Protein 1YB2 (pdb70)

Secondary structure (DSSP, 8-state):
--EEE-SS--EEEETTTTEEE----B---PPP-TT-EEEETTEEEEEE-----HHHH--------EEEE--TT---HHHHHHHTTSS-EEEE-S-HHHHHH--TGGGTS--TTEEEE-S-TTT-------EEEE--S-GGGSHHHHH--TT-EEEEEESSHHHHHHHHHHSGGG--EEEEEE--------TT----GGGGS----EEEEEE-----EE-

Foldseek 3Di:
DFKWAAQDFIWTADQVQQDIGSVPDHDDNDGDDFQAWEQEPNDTTGDADDDVVVVRYCVHAAAAEEEEEAQAQLCCLVNQVRNVPHYAYEYEAQDPVSVVNVCVNVVPDDRPRYHYHNRHLVPDDDPDHQEYEYEDAQCLVCLLSVLPPANHKYKYKDQDDVSLVSNQVSHPVNAGWRDKDKDDAADDDPPPDDDPPRRHDGGIIIMTMTGGHPDYHYD

CATH classification: 3.40.50.150

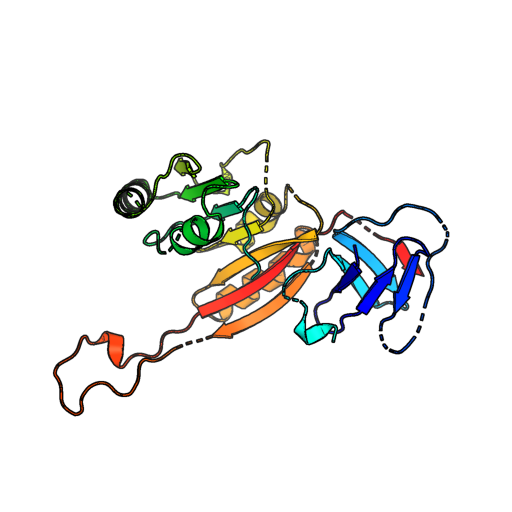Nearest PDB structures (foldseek):
  1yb2-assembly1_A-2  TM=1.005E+00  e=6.092E-41  Thermoplasma acidophilum DSM 1728
  2fk8-assembly1_A  TM=7.259E-01  e=4.098E-04  Mycobacterium tuberculosis H37Rv
  3fpf-assembly1_B  TM=5.860E-01  e=6.656E-05  Methanothermobacter thermautotrophicus str. Delta H
  3ha7-assembly1_A  TM=7.523E-01  e=1.794E-03  Mycobacterium tuberculosis H37Rv
  2fk7-assembly1_A  TM=7.065E-01  e=5.588E-03  Mycobacterium tuberculosis H37Rv

B-factor: mean 34.39, std 10.22, range [16.72, 81.67]

Sequence (219 aa):
PVILVSEDEYGKFDESTNSILVGKHHLGSRVIEPGDELIVSGKSFIVSDFSPYFGRVICGLRPGDILEVGVGSGNSSYILYALNGKGTLTVVERDEDNLKKADNLSEFYDIGNVRTSRSDIADFISDQYDAVIADIPDPWNHVQKIASKPGSVATFYLPNFDQSEKTVLSLSASGHHLETVELKRRILVREGATRPASDDLTHTAFITFAIKKSGVYRI

InterPro domains:
  IPR014816 tRNA (1-methyladenosine) methyltransferase catalytic subunit Gcd14 [PIRSF017269] (18-247)
  IPR014816 tRNA (1-methyladenosine) methyltransferase catalytic subunit Gcd14 [PS51620] (1-248)
  IPR014816 tRNA (1-methyladenosine) methyltransferase catalytic subunit Gcd14 [PTHR12133] (41-227)
  IPR020596 Ribosomal RNA adenine methylase transferase, conserved site [PS01131] (94-124)
  IPR029063 S-adenosyl-L-methionine-dependent methyltransferase superfamily [G3DSA:3.40.50.150] (6-255)
  IPR029063 S-adenosyl-L-methionine-dependent methyltransferase superfamily [SSF53335] (43-251)
  IPR049470 tRNA (adenine(58)-N(1))-methyltransferase catalytic subunit TRM61, C-terminal [PF08704] (63-226)

Radius of gyration: 19.68 Å; Cα contacts (8 Å, |Δi|>4): 447; chains: 1; bounding box: 54×39×51 Å

Organism: Thermoplasma acidophilum (strain ATCC 25905 / DSM 1728 / JCM 9062 / NBRC 15155 / AMRC-C165) (NCBI:txid273075)

Solvent-accessible surface area: 12772 Å² total

Structure (mmCIF, N/CA/C/O backbone):
data_1YB2
#
_entry.id   1YB2
#
_cell.length_a   72.316
_cell.length_b   60.557
_cell.length_c   65.841
_cell.angle_alpha   90.00
_cell.angle_beta   105.12
_cell.angle_gamma   90.00
#
_symmetry.space_group_name_H-M   'C 1 2 1'
#
loop_
_entity.id
_entity.type
_entity.pdbx_description
1 polymer 'hypothetical protein Ta0852'
2 water water
#
loop_
_atom_site.group_PDB
_atom_site.id
_atom_site.type_symbol
_atom_site.label_atom_id
_atom_site.label_alt_id
_atom_site.label_comp_id
_atom_site.label_asym_id
_atom_site.label_entity_id
_atom_site.label_seq_id
_atom_site.pdbx_PDB_ins_code
_atom_site.Cartn_x
_atom_site.Cartn_y
_atom_site.Cartn_z
_atom_site.occupancy
_atom_site.B_iso_or_equiv
_atom_site.auth_seq_id
_atom_site.auth_comp_id
_atom_site.auth_asym_id
_atom_site.auth_atom_id
_atom_site.pdbx_PDB_model_num
ATOM 1 N N . PRO A 1 26 ? 40.885 26.769 15.554 1.00 41.89 6 PRO A N 1
ATOM 2 C CA . PRO A 1 26 ? 41.021 25.331 15.337 1.00 41.34 6 PRO A CA 1
ATOM 3 C C . PRO A 1 26 ? 42.330 24.833 15.924 1.00 40.38 6 PRO A C 1
ATOM 4 O O . PRO A 1 26 ? 43.399 25.298 15.524 1.00 40.62 6 PRO A O 1
ATOM 8 N N . VAL A 1 27 ? 42.256 23.909 16.873 1.00 38.94 7 VAL A N 1
ATOM 9 C CA . VAL A 1 27 ? 43.459 23.463 17.557 1.00 37.58 7 VAL A CA 1
ATOM 10 C C . VAL A 1 27 ? 43.589 21.933 17.620 1.00 36.36 7 VAL A C 1
ATOM 11 O O . VAL A 1 27 ? 44.686 21.412 17.824 1.00 37.01 7 VAL A O 1
ATOM 15 N N . ILE A 1 28 ? 42.485 21.224 17.413 1.00 34.48 8 ILE A N 1
ATOM 16 C CA . ILE A 1 28 ? 42.444 19.770 17.561 1.00 33.65 8 ILE A CA 1
ATOM 17 C C . ILE A 1 28 ? 42.245 19.082 16.199 1.00 32.73 8 ILE A C 1
ATOM 18 O O . ILE A 1 28 ? 41.480 19.552 15.348 1.00 32.22 8 ILE A O 1
ATOM 23 N N . LEU A 1 29 ? 42.941 17.973 15.996 1.00 31.37 9 LEU A N 1
AT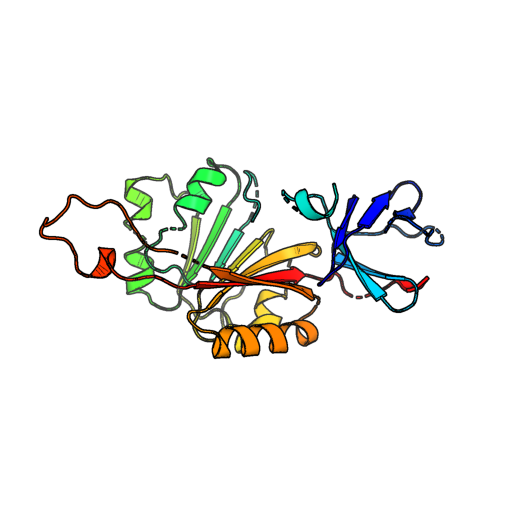OM 24 C CA . LEU A 1 29 ? 42.680 17.100 14.852 1.00 30.76 9 LEU A CA 1
ATOM 25 C C . LEU A 1 29 ? 42.031 15.805 15.361 1.00 30.81 9 LEU A C 1
ATOM 26 O O . LEU A 1 29 ? 42.635 15.067 16.149 1.00 31.13 9 LEU A O 1
ATOM 31 N N . VAL A 1 30 ? 40.802 15.546 14.940 1.00 30.41 10 VAL A N 1
ATOM 32 C CA . VAL A 1 30 ? 40.058 14.396 15.456 1.00 31.19 10 VAL A CA 1
ATOM 33 C C . VAL A 1 30 ? 39.868 13.332 14.386 1.00 32.33 10 VAL A C 1
ATOM 34 O O . VAL A 1 30 ? 40.007 13.610 13.192 1.00 32.04 10 VAL A O 1
ATOM 38 N N . SER A 1 31 ? 39.542 12.112 14.818 1.00 33.06 11 SER A N 1
ATOM 39 C CA . SER A 1 31 ? 39.235 11.024 13.902 1.00 34.08 11 SER A CA 1
ATOM 40 C C . SER A 1 31 ? 38.597 9.874 14.671 1.00 35.09 11 SER A C 1
ATOM 41 O O . SER A 1 31 ? 38.407 9.967 15.887 1.00 35.34 11 SER A O 1
ATOM 44 N N . GLU A 1 32 ? 38.264 8.805 13.953 1.00 36.40 12 GLU A N 1
ATOM 45 C CA . GLU A 1 32 ? 37.721 7.594 14.562 1.00 38.51 12 GLU A CA 1
ATOM 46 C C . GLU A 1 32 ? 38.799 6.837 15.355 1.00 38.67 12 GLU A C 1
ATOM 47 O O . GLU A 1 32 ? 38.474 5.912 16.093 1.00 38.70 12 GLU A O 1
ATOM 53 N N . ASP A 1 33 ? 40.067 7.223 15.234 1.00 39.22 13 ASP A N 1
ATOM 54 C CA . ASP A 1 33 ? 41.077 6.657 16.163 1.00 40.73 13 ASP A CA 1
ATOM 55 C C . ASP A 1 33 ? 42.117 7.612 16.766 1.00 40.66 13 ASP A C 1
ATOM 56 O O . ASP A 1 33 ? 42.025 7.929 17.949 1.00 40.81 13 ASP A O 1
ATOM 61 N N . GLU A 1 34 ? 43.090 8.072 15.978 1.00 40.63 14 GLU A N 1
ATOM 62 C CA . GLU A 1 34 ? 44.119 8.989 16.509 1.00 40.40 14 GLU A CA 1
ATOM 63 C C . GLU A 1 34 ? 43.687 10.457 16.522 1.00 39.28 14 GLU A C 1
ATOM 64 O O . GLU A 1 34 ? 42.914 10.910 15.668 1.00 38.70 14 GLU A O 1
ATOM 70 N N . TYR A 1 35 ? 44.184 11.189 17.514 1.00 38.11 15 TYR A N 1
ATOM 71 C CA . TYR A 1 35 ? 43.957 12.623 17.598 1.00 37.36 15 TYR A CA 1
ATOM 72 C C . TYR A 1 35 ? 45.289 13.348 17.481 1.00 37.34 15 TYR A C 1
ATOM 73 O O . TYR A 1 35 ? 46.343 12.771 17.744 1.00 37.58 15 TYR A O 1
ATOM 82 N N . GLY A 1 36 ? 45.233 14.606 17.062 1.00 36.98 16 GLY A N 1
ATOM 83 C CA . GLY A 1 36 ? 46.429 15.408 16.856 1.00 36.35 16 GLY A CA 1
ATOM 84 C C . GLY A 1 36 ? 46.176 16.849 17.220 1.00 35.94 16 GLY A C 1
ATOM 85 O O . GLY A 1 36 ? 45.087 17.201 17.690 1.00 35.52 16 GLY A O 1
ATOM 86 N N . LYS A 1 37 ? 47.194 17.677 17.010 1.00 36.12 17 LYS A N 1
ATOM 87 C CA . LYS A 1 37 ? 47.090 19.102 17.285 1.00 36.82 17 LYS A CA 1
ATOM 88 C C . LYS A 1 37 ? 47.415 19.919 16.048 1.00 35.89 17 LYS A C 1
ATOM 89 O O . LYS A 1 37 ? 48.276 19.551 15.240 1.00 35.47 17 LYS A O 1
ATOM 95 N N . PHE A 1 38 ? 46.676 21.011 15.887 1.00 35.55 18 PHE A N 1
ATOM 96 C CA . PHE A 1 38 ? 46.838 21.895 14.739 1.00 35.20 18 PHE A CA 1
ATOM 97 C C . PHE A 1 38 ? 47.126 23.324 15.197 1.00 35.21 18 PHE A C 1
ATOM 98 O O . PHE A 1 38 ? 46.476 23.832 16.104 1.00 34.87 18 PHE A O 1
ATOM 106 N N . ASP A 1 39 ? 48.101 23.961 14.560 1.00 35.97 19 ASP A N 1
ATOM 107 C CA . ASP A 1 39 ? 48.425 25.374 14.825 1.00 36.84 19 ASP A CA 1
ATOM 108 C C . ASP A 1 39 ? 48.124 26.142 13.544 1.00 36.96 19 ASP A C 1
ATOM 109 O O . ASP A 1 39 ? 48.770 25.909 12.526 1.00 36.21 19 ASP A O 1
ATOM 114 N N . GLU A 1 40 ? 47.131 27.029 13.600 1.00 37.99 20 GLU A N 1
ATOM 115 C CA . GLU A 1 40 ? 46.641 27.736 12.405 1.00 39.82 20 GLU A CA 1
ATOM 116 C C . GLU A 1 40 ? 47.536 28.874 11.944 1.00 39.71 20 GLU A C 1
ATOM 117 O O . GLU A 1 40 ? 47.481 29.276 10.778 1.00 39.81 20 GLU A O 1
ATOM 123 N N . SER A 1 41 ? 48.355 29.395 12.856 1.00 39.63 21 SER A N 1
ATOM 124 C CA . SER A 1 41 ? 49.317 30.445 12.508 1.00 39.90 21 SER A CA 1
ATOM 125 C C . SER A 1 41 ? 50.338 29.947 11.504 1.00 39.74 21 SER A C 1
ATOM 126 O O . SER A 1 41 ? 50.727 30.665 10.589 1.00 40.31 21 SER A O 1
ATOM 129 N N . THR A 1 42 ? 50.729 28.692 11.665 1.00 39.79 22 THR A N 1
ATOM 130 C CA . THR A 1 42 ? 51.826 28.104 10.921 1.00 39.75 22 THR A CA 1
ATOM 131 C C . THR A 1 42 ? 51.339 26.932 10.026 1.00 39.62 22 THR A C 1
ATOM 132 O O . THR A 1 42 ? 52.107 26.374 9.241 1.00 39.34 22 THR A O 1
ATOM 136 N N . ASN A 1 43 ? 50.054 26.590 10.152 1.00 39.15 23 ASN A N 1
ATOM 137 C CA . ASN A 1 43 ? 49.441 25.429 9.471 1.00 39.09 23 ASN A CA 1
ATOM 138 C C . ASN A 1 43 ? 50.189 24.113 9.699 1.00 38.86 23 ASN A C 1
ATOM 139 O O . ASN A 1 43 ? 50.364 23.315 8.781 1.00 38.81 23 ASN A O 1
ATOM 144 N N . SER A 1 44 ? 50.612 23.895 10.944 1.00 38.79 24 SER A N 1
ATOM 145 C CA . SER A 1 44 ? 51.355 22.693 11.322 1.00 38.93 24 SER A CA 1
ATOM 146 C C . SER A 1 44 ? 50.434 21.613 11.888 1.00 38.90 24 SER A C 1
ATOM 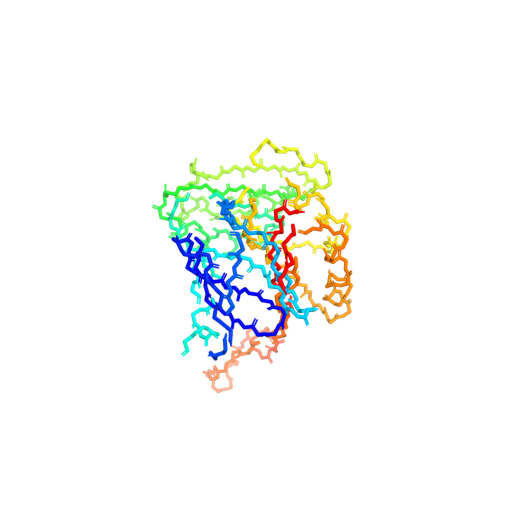147 O O . SER A 1 44 ? 49.457 21.909 12.575 1.00 38.69 24 SER A O 1
ATOM 150 N N . ILE A 1 45 ? 50.789 20.362 11.607 1.00 39.50 25 ILE A N 1
ATOM 151 C CA . ILE A 1 45 ? 50.055 19.185 12.052 1.00 40.12 25 ILE A CA 1
ATOM 152 C C . ILE A 1 45 ? 50.970 18.335 12.938 1.00 40.75 25 ILE A C 1
ATOM 153 O O . ILE A 1 45 ? 52.004 17.864 12.479 1.00 40.87 25 ILE A O 1
ATOM 158 N N . LEU A 1 46 ? 50.586 18.134 14.196 1.00 41.66 26 LEU A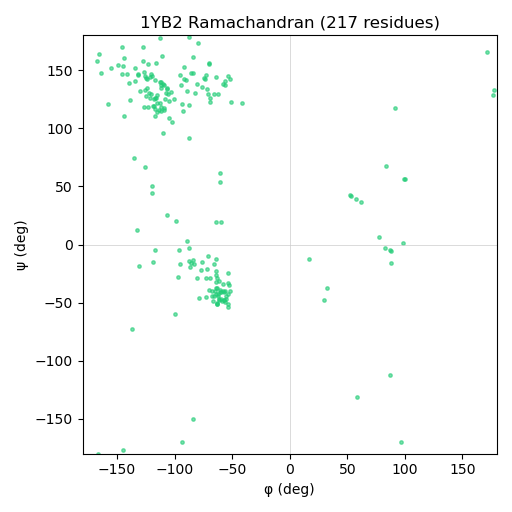 N 1
ATOM 159 C CA . LEU A 1 46 ? 51.306 17.214 15.075 1.00 42.23 26 LEU A CA 1
ATOM 160 C C . LEU A 1 46 ? 50.405 16.050 15.505 1.00 42.89 26 LEU A C 1
ATOM 161 O O . LEU A 1 46 ? 49.443 16.239 16.266 1.00 42.33 26 LEU A O 1
ATOM 166 N N . VAL A 1 47 ? 50.708 14.851 15.001 1.00 43.59 27 VAL A N 1
ATOM 167 C CA . VAL A 1 47 ? 49.975 13.638 15.404 1.00 44.15 27 VAL A CA 1
ATOM 168 C C . VAL A 1 47 ? 50.892 12.595 16.061 1.00 44.66 27 VAL A C 1
ATOM 169 O O . VAL A 1 47 ? 51.984 12.305 15.562 1.00 44.60 27 VAL A O 1
ATOM 173 N N . GLY A 1 49 ? 53.382 13.341 18.519 1.00 77.42 29 GLY A N 1
ATOM 174 C CA . GLY A 1 49 ? 54.287 12.438 17.820 1.00 77.51 29 GLY A CA 1
ATOM 175 C C . GLY A 1 49 ? 55.060 13.105 16.694 1.00 77.58 29 GLY A C 1
ATOM 176 O O . GLY A 1 49 ? 55.917 13.956 16.939 1.00 77.64 29 GLY A O 1
ATOM 177 N N . LYS A 1 50 ? 54.750 12.712 15.460 1.00 77.60 30 LYS A N 1
ATOM 178 C CA . LYS A 1 50 ? 55.450 13.192 14.261 1.00 77.67 30 LYS A CA 1
ATOM 179 C C . LYS A 1 50 ? 54.768 14.406 13.618 1.00 77.69 30 LYS A C 1
ATOM 180 O O . LYS A 1 50 ? 53.556 14.590 13.763 1.00 77.67 30 LYS A O 1
ATOM 194 N N . HIS A 1 52 ? 54.014 17.491 10.469 1.00 75.80 32 HIS A N 1
ATOM 195 C CA . HIS A 1 52 ? 53.817 17.850 9.061 1.00 74.58 32 HIS A CA 1
ATOM 196 C C . HIS A 1 52 ? 53.378 19.309 8.948 1.00 73.87 32 HIS A C 1
ATOM 197 O O . HIS A 1 52 ? 52.976 19.925 9.933 1.00 73.53 32 HIS A O 1
ATOM 204 N N . HIS A 1 53 ? 53.453 19.854 7.740 1.00 73.28 33 HIS A N 1
ATOM 205 C CA . HIS A 1 53 ? 52.967 21.202 7.459 1.00 72.91 33 HIS A CA 1
ATOM 206 C C . HIS A 1 53 ? 52.098 21.207 6.203 1.00 72.75 33 HIS A C 1
ATOM 207 O O . HIS A 1 53 ? 52.337 20.439 5.269 1.00 72.56 33 HIS A O 1
ATOM 214 N N . LEU A 1 54 ? 51.084 22.067 6.193 1.00 72.55 34 LEU A N 1
ATOM 215 C CA . LEU A 1 54 ? 50.332 22.351 4.975 1.00 72.42 34 LEU A CA 1
ATOM 216 C C . LEU A 1 54 ? 50.957 23.556 4.276 1.00 72.47 34 LEU A C 1
ATOM 217 O O . LEU A 1 54 ? 51.564 24.415 4.926 1.00 72.41 34 LEU A O 1
ATOM 222 N N . GLY A 1 55 ? 50.802 23.615 2.957 1.00 72.43 35 GLY A N 1
ATOM 223 C CA . GLY A 1 55 ? 51.237 24.768 2.176 1.00 72.49 35 GLY A CA 1
ATOM 224 C C . GLY A 1 55 ? 50.228 25.897 2.260 1.00 72.44 35 GLY A C 1
ATOM 225 O O . GLY A 1 55 ? 50.013 26.472 3.328 1.00 72.41 35 GLY A O 1
ATOM 226 N N . SER A 1 57 ? 49.147 28.921 1.724 1.00 47.50 37 SER A N 1
ATOM 227 C CA . SER A 1 57 ? 48.711 29.384 3.038 1.00 47.19 37 SER A CA 1
ATOM 228 C C . SER A 1 57 ? 47.218 29.749 3.103 1.00 46.55 37 SER A C 1
ATOM 229 O O . SER A 1 57 ? 46.858 30.830 3.579 1.00 46.82 37 SER A O 1
ATOM 232 N N . ARG A 1 58 ? 46.351 28.853 2.634 1.00 45.53 38 ARG A N 1
ATOM 233 C CA . ARG A 1 58 ? 44.903 29.046 2.807 1.00 44.32 38 ARG A CA 1
ATOM 234 C C . ARG A 1 58 ? 44.526 28.867 4.288 1.00 42.68 38 ARG A C 1
ATOM 235 O O . ARG A 1 58 ? 45.272 28.256 5.058 1.00 42.50 38 ARG A O 1
ATOM 243 N N . VAL A 1 59 ? 43.404 29.461 4.682 1.00 40.39 39 VAL A N 1
ATOM 244 C CA . VAL A 1 59 ? 42.979 29.452 6.069 1.00 38.82 39 VAL A CA 1
ATOM 245 C C . VAL A 1 59 ? 42.154 28.191 6.329 1.00 36.74 39 VAL A C 1
ATOM 246 O O . VAL A 1 59 ? 41.136 27.945 5.678 1.00 36.49 39 VAL A O 1
ATOM 250 N N . ILE A 1 60 ? 42.647 27.380 7.257 1.00 34.65 40 ILE A N 1
ATOM 251 C CA . ILE A 1 60 ? 41.988 26.144 7.652 1.00 32.32 40 ILE A CA 1
ATOM 252 C C . ILE A 1 60 ? 40.866 26.477 8.633 1.00 31.64 40 ILE A C 1
ATOM 253 O O . ILE A 1 60 ? 41.039 27.317 9.512 1.00 30.86 40 ILE A O 1
ATOM 258 N N . GLU A 1 61 ? 39.720 25.816 8.461 1.00 30.42 41 GLU A N 1
ATOM 259 C CA . GLU A 1 61 ? 38.524 26.077 9.262 1.00 29.50 41 GLU A CA 1
ATOM 260 C C . GLU A 1 61 ? 38.063 24.792 9.954 1.00 27.64 41 GLU A C 1
ATOM 261 O O . GLU A 1 61 ? 38.351 23.688 9.471 1.00 26.28 41 GLU A O 1
ATOM 267 N N . PRO A 1 62 ? 37.346 24.930 11.084 1.00 26.34 42 PRO A N 1
ATOM 268 C CA . PRO A 1 62 ? 36.739 23.744 11.702 1.00 25.28 42 PRO A CA 1
ATOM 269 C C . PRO A 1 62 ? 35.917 22.943 10.680 1.00 24.01 42 PRO A C 1
ATOM 270 O O . PRO A 1 62 ? 35.254 23.522 9.813 1.00 23.75 42 PRO A O 1
ATOM 274 N N . GLY A 1 63 ? 35.964 21.619 10.783 1.00 23.31 43 GLY A N 1
ATOM 275 C CA . GLY A 1 63 ? 35.261 20.753 9.833 1.00 21.71 43 GLY A CA 1
ATOM 276 C C . GLY A 1 63 ? 36.087 20.398 8.595 1.00 21.50 43 GLY A C 1
ATOM 277 O O . GLY A 1 63 ? 35.733 19.464 7.884 1.00 20.77 43 GLY A O 1
ATOM 278 N N . ASP A 1 64 ? 37.185 21.121 8.325 1.00 21.35 44 ASP A N 1
ATOM 279 C CA . ASP A 1 64 ? 38.053 20.768 7.164 1.00 22.03 44 ASP A CA 1
ATOM 280 C C . ASP A 1 64 ? 38.679 19.389 7.389 1.00 22.85 44 ASP A C 1
ATOM 281 O O . ASP A 1 64 ? 38.997 19.014 8.506 1.00 21.81 44 ASP A O 1
ATOM 286 N N . GLU A 1 65 ? 38.823 18.625 6.315 1.00 23.84 45 GLU A N 1
ATOM 287 C CA . GLU A 1 65 ? 39.438 17.312 6.388 1.00 25.71 45 GLU A CA 1
ATOM 288 C C . GLU A 1 65 ? 40.878 17.430 5.903 1.00 25.90 45 GLU A C 1
ATOM 289 O O . GLU A 1 65 ? 41.144 17.951 4.807 1.00 26.24 45 GLU A O 1
ATOM 295 N N . LEU A 1 66 ? 41.811 16.982 6.735 1.00 26.90 46 LEU A N 1
ATOM 296 C CA . LEU A 1 66 ? 43.224 16.942 6.366 1.00 28.26 46 LEU A CA 1
ATOM 297 C C . LEU A 1 66 ? 43.619 15.477 6.238 1.00 28.98 46 LEU A C 1
ATOM 298 O O . LEU A 1 66 ? 43.511 14.713 7.196 1.00 28.68 46 LEU A O 1
ATOM 303 N N . ILE A 1 67 ? 44.029 15.086 5.037 1.00 30.13 47 ILE A N 1
ATOM 304 C CA . ILE A 1 67 ? 44.439 13.707 4.771 1.00 31.67 47 ILE A CA 1
ATOM 305 C C . ILE A 1 67 ? 45.958 13.676 4.744 1.00 32.87 47 ILE A C 1
ATOM 306 O O . ILE A 1 67 ? 46.597 14.162 3.819 1.00 33.04 47 ILE A O 1
ATOM 311 N N . VAL A 1 68 ? 46.538 13.135 5.802 1.00 34.42 48 VAL A N 1
ATOM 312 C CA . VAL A 1 68 ? 47.987 13.067 5.893 1.00 35.70 48 VAL A CA 1
ATOM 313 C C . VAL A 1 68 ? 48.440 11.605 5.801 1.00 36.33 48 VAL A C 1
ATOM 314 O O . VAL A 1 68 ? 48.080 10.768 6.637 1.00 36.14 48 VAL A O 1
ATOM 318 N N . SER A 1 69 ? 49.164 11.323 4.715 1.00 36.98 49 SER A N 1
ATOM 319 C CA . SER A 1 69 ? 49.596 9.973 4.319 1.00 37.54 49 SER A CA 1
ATOM 320 C C . SER A 1 69 ? 48.471 8.941 4.230 1.00 37.54 49 SER A C 1
ATOM 321 O O . SER A 1 69 ? 48.628 7.788 4.650 1.00 37.94 49 SER A O 1
ATOM 324 N N . GLY A 1 70 ? 47.337 9.361 3.679 1.00 37.22 50 GLY A N 1
ATOM 325 C CA . GLY A 1 70 ? 46.200 8.467 3.498 1.00 36.69 50 GLY A CA 1
ATOM 326 C C . GLY A 1 70 ? 45.257 8.374 4.684 1.00 36.55 50 GLY A C 1
ATOM 327 O O . GLY A 1 70 ? 44.211 7.709 4.600 1.00 36.71 50 GLY A O 1
ATOM 328 N N . LYS A 1 71 ? 45.602 9.033 5.791 1.00 35.99 51 LYS A N 1
ATOM 329 C CA . LYS A 1 71 ? 44.711 9.031 6.955 1.00 35.30 51 LYS A CA 1
ATOM 330 C C . LYS A 1 71 ? 43.986 10.365 7.155 1.00 34.16 51 LYS A C 1
ATOM 331 O O . LYS A 1 71 ? 44.621 11.421 7.180 1.00 33.45 51 LYS A O 1
ATOM 337 N N . SER A 1 72 ? 42.665 10.284 7.319 1.00 33.24 52 SER A N 1
ATOM 338 C CA . SER A 1 72 ? 41.797 11.440 7.501 1.00 32.99 52 SER A CA 1
ATOM 339 C C . SER A 1 72 ? 41.750 11.978 8.938 1.00 31.93 52 SER A C 1
ATOM 340 O O . SER A 1 72 ? 41.512 11.233 9.893 1.00 31.96 52 SER A O 1
ATOM 343 N N . PHE A 1 73 ? 41.936 13.287 9.068 1.00 30.22 53 PHE A N 1
ATOM 344 C CA . PHE A 1 73 ? 41.671 13.992 10.318 1.00 28.68 53 PHE A CA 1
ATOM 345 C C . PHE A 1 73 ? 40.712 15.123 10.040 1.00 27.84 53 PHE A C 1
ATOM 346 O O . PHE A 1 73 ? 40.819 15.769 8.982 1.00 27.51 53 PHE A O 1
ATOM 354 N N . ILE A 1 74 ? 39.804 15.378 10.978 1.00 26.74 54 ILE A N 1
ATOM 355 C CA . ILE A 1 74 ? 38.901 16.534 10.880 1.00 26.15 54 ILE A CA 1
ATOM 356 C C . ILE A 1 74 ? 39.394 17.632 11.840 1.00 26.09 54 ILE A C 1
ATOM 357 O O . ILE A 1 74 ? 39.706 17.359 13.015 1.00 25.68 54 ILE A O 1
ATOM 362 N N . VAL A 1 75 ? 39.499 18.856 11.326 1.00 25.78 55 VAL A N 1
ATOM 363 C CA . VAL A 1 75 ? 39.834 20.012 12.158 1.00 25.41 55 VAL A CA 1
ATOM 364 C C . VAL A 1 75 ? 38.673 20.380 13.081 1.00 25.54 55 VAL A C 1
ATOM 365 O O . VAL A 1 75 ? 37.522 20.524 12.657 1.00 24.65 55 VAL A O 1
ATOM 369 N N . SER A 1 76 ? 38.985 20.522 14.360 1.00 26.01 56 SER A N 1
ATOM 370 C CA . SER A 1 76 ? 37.991 20.935 15.327 1.00 27.09 56 SER A CA 1
ATOM 371 C C . SER A 1 76 ? 38.529 22.034 16.273 1.00 27.63 56 SER A C 1
ATOM 372 O O . SER A 1 76 ? 39.732 22.111 16.541 1.00 27.39 56 SER A O 1
ATOM 375 N N . ASP A 1 77 ? 37.631 22.867 16.783 1.00 28.88 57 ASP A N 1
ATOM 376 C CA . ASP A 1 77 ? 37.958 23.681 17.966 1.00 30.27 57 ASP A CA 1
ATOM 377 C C . ASP A 1 77 ? 38.056 22.744 19.170 1.00 29.85 57 ASP A C 1
ATOM 378 O O . ASP A 1 77 ? 37.453 21.675 19.193 1.00 29.40 57 ASP A O 1
ATOM 383 N N . PHE A 1 78 ? 38.806 23.152 20.189 1.00 29.81 58 PHE A N 1
ATOM 384 C CA . PHE A 1 78 ? 38.837 22.388 21.426 1.00 29.28 58 PHE A CA 1
ATOM 385 C C . PHE A 1 78 ? 37.452 22.191 22.015 1.00 29.55 58 PHE A C 1
ATOM 386 O O . PHE A 1 78 ? 36.623 23.089 21.978 1.00 29.99 58 PHE A O 1
ATOM 394 N N . SER A 1 79 ? 37.220 20.998 22.556 1.00 29.43 59 SER A N 1
ATOM 395 C CA . SER A 1 79 ? 36.026 20.690 23.329 1.00 30.04 59 SER A CA 1
ATOM 396 C C . SER A 1 79 ? 36.484 19.704 24.394 1.00 28.86 59 SER A C 1
ATOM 397 O O . SER A 1 79 ? 37.391 18.907 24.128 1.00 28.38 59 SER A O 1
ATOM 400 N N . PRO A 1 80 ? 35.881 19.749 25.600 1.00 29.21 60 PRO A N 1
ATOM 401 C CA . PRO A 1 80 ? 36.344 18.865 26.666 1.00 29.31 60 PRO A CA 1
ATOM 402 C C . PRO A 1 80 ? 36.236 17.375 26.353 1.00 29.68 60 PRO A C 1
ATOM 403 O O . PRO A 1 80 ? 36.975 16.598 26.939 1.00 27.50 60 PRO A O 1
ATOM 415 N N . TYR A 1 82 ? 37.423 16.020 23.849 1.00 29.62 62 TYR A N 1
ATOM 416 C CA . TYR A 1 82 ? 38.701 15.671 23.204 1.00 28.39 62 TYR A CA 1
ATOM 417 C C . TYR A 1 82 ? 39.925 15.711 24.115 1.00 28.15 62 TYR A C 1
ATOM 418 O O . TYR A 1 82 ? 41.006 15.229 23.738 1.00 26.82 62 TYR A O 1
ATOM 427 N N . PHE A 1 83 ? 39.750 16.297 25.303 1.00 28.06 63 PHE A N 1
ATOM 428 C CA . PHE A 1 83 ? 40.864 16.588 26.206 1.00 28.51 63 PHE A CA 1
ATOM 429 C C . PHE A 1 83 ? 41.699 15.351 26.494 1.00 28.92 63 PHE A C 1
ATOM 430 O O . PHE A 1 83 ? 42.902 15.374 26.324 1.00 28.91 63 PHE A O 1
ATOM 438 N N . GLY A 1 84 ? 41.059 14.263 26.893 1.00 30.19 64 GLY A N 1
ATOM 439 C CA . GLY A 1 84 ? 41.787 13.039 27.228 1.00 32.14 64 GLY A CA 1
ATOM 440 C C . GLY A 1 84 ? 42.537 12.390 26.073 1.00 33.44 64 GLY A C 1
ATOM 441 O O . GLY A 1 84 ? 43.539 11.692 26.290 1.00 33.73 64 GLY A O 1
ATOM 442 N N . ARG A 1 85 ? 42.067 12.625 24.849 1.00 34.23 65 ARG A N 1
ATOM 443 C CA . ARG A 1 85 ? 42.694 12.062 23.640 1.00 35.93 65 ARG A CA 1
ATOM 444 C C . ARG A 1 85 ? 43.915 12.854 23.182 1.00 35.89 65 ARG A C 1
ATOM 445 O O . ARG A 1 85 ? 44.817 12.298 22.554 1.00 35.74 65 ARG A O 1
ATOM 453 N N . VAL A 1 86 ? 43.931 14.154 23.461 1.00 35.85 66 VAL A N 1
ATOM 454 C CA . VAL A 1 86 ? 45.036 15.015 23.010 1.00 36.36 66 VAL A CA 1
ATOM 455 C C . VAL A 1 86 ? 46.149 15.239 24.028 1.00 37.01 66 VAL A C 1
ATOM 456 O O . VAL A 1 86 ? 47.231 15.691 23.656 1.00 37.62 66 VAL A O 1
ATOM 460 N N . ILE A 1 87 ? 45.897 14.955 25.302 1.00 37.27 67 ILE A N 1
ATOM 461 C CA . ILE A 1 87 ? 46.943 15.131 26.303 1.00 37.99 67 ILE A CA 1
ATOM 462 C C . ILE A 1 87 ? 47.907 13.952 26.254 1.00 38.27 67 ILE A C 1
ATOM 463 O O . ILE A 1 87 ? 49.065 14.080 26.646 1.00 39.29 67 ILE A O 1
ATOM 468 N N . CYS A 1 106 ? 29.417 15.071 26.278 1.00 57.85 86 CYS A N 1
ATOM 469 C CA . CYS A 1 106 ? 29.674 16.173 25.355 1.00 58.25 86 CYS A CA 1
ATOM 470 C C . CYS A 1 106 ? 29.897 17.491 26.090 1.00 57.57 86 CYS A C 1
ATOM 471 O O . CYS A 1 106 ? 29.845 17.554 27.332 1.00 58.08 86 CYS A O 1
ATOM 474 N N . GLY A 1 107 ? 30.167 18.538 25.318 1.00 56.13 87 GLY A N 1
ATOM 475 C CA . GLY A 1 107 ? 30.550 19.803 25.900 1.00 54.28 87 GLY A CA 1
ATOM 476 C C . GLY A 1 107 ? 29.480 20.839 25.724 1.00 52.76 87 GLY A C 1
ATOM 477 O O . GLY A 1 107 ? 29.397 21.488 24.677 1.00 52.89 87 GLY A O 1
ATOM 478 N N . LEU A 1 108 ? 28.650 20.984 26.752 1.00 51.34 88 LEU A N 1
ATOM 479 C CA . LEU A 1 108 ? 27.684 22.069 26.790 1.00 49.57 88 LEU A CA 1
ATOM 480 C C . LEU A 1 108 ? 28.277 23.238 27.558 1.00 47.95 88 LEU A C 1
ATOM 481 O O . LEU A 1 108 ? 28.915 23.065 28.603 1.00 47.37 88 LEU A O 1
ATOM 486 N N . ARG A 1 109 ? 28.059 24.426 27.018 1.00 46.23 89 ARG A N 1
ATOM 487 C CA . ARG A 1 109 ? 28.492 25.676 27.638 1.00 44.49 89 ARG A CA 1
ATOM 488 C C . ARG A 1 109 ? 27.492 26.759 27.230 1.00 42.72 89 ARG A C 1
ATOM 489 O O . ARG A 1 109 ? 26.841 26.638 26.181 1.00 42.29 89 ARG A O 1
ATOM 497 N N . PRO A 1 110 ? 27.358 27.812 28.053 1.00 40.96 90 PRO A N 1
ATOM 498 C CA . PRO A 1 110 ? 26.503 28.953 27.697 1.00 39.63 90 PRO A CA 1
ATOM 499 C C . PRO A 1 110 ? 26.812 29.578 26.333 1.00 38.52 90 PRO A C 1
ATOM 500 O O . PRO A 1 110 ? 27.968 29.616 25.905 1.00 37.81 90 PRO A O 1
ATOM 504 N N . GLY A 1 111 ? 25.766 30.048 25.661 1.00 37.94 91 GLY A N 1
ATOM 505 C CA . GLY A 1 111 ? 25.898 30.769 24.405 1.00 37.24 91 GLY A CA 1
ATOM 506 C C . GLY A 1 111 ? 25.638 29.943 23.1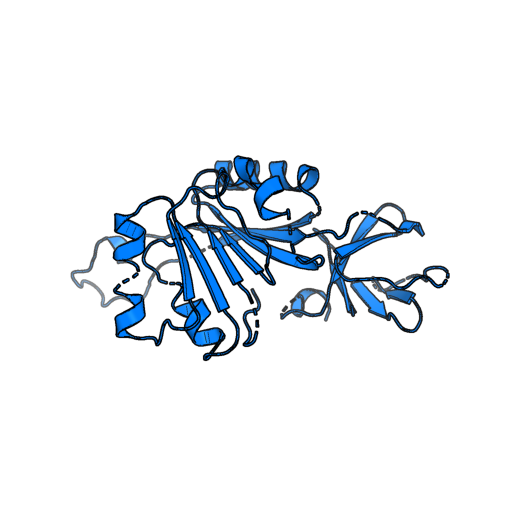51 1.00 37.39 91 GLY A C 1
ATOM 507 O O . GLY A 1 111 ? 25.424 30.494 22.076 1.00 36.47 91 GLY A O 1
ATOM 516 N N . ASP A 1 113 ? 23.771 27.519 20.406 1.00 32.84 93 ASP A N 1
ATOM 517 C CA . ASP A 1 113 ? 22.452 27.240 19.844 1.00 30.25 93 ASP A CA 1
ATOM 518 C C . ASP A 1 113 ? 22.342 25.738 19.568 1.00 28.91 93 ASP A C 1
ATOM 519 O O . ASP A 1 113 ? 22.988 25.203 18.664 1.00 27.44 93 ASP A O 1
ATOM 524 N N . ILE A 1 114 ? 21.503 25.081 20.354 1.00 27.43 94 ILE A N 1
ATOM 525 C CA . ILE A 1 114 ? 21.395 23.629 20.360 1.00 27.11 94 ILE A CA 1
ATOM 526 C C . ILE A 1 114 ? 20.085 23.182 19.740 1.00 26.25 94 ILE A C 1
ATOM 527 O O . ILE A 1 114 ? 19.019 23.777 19.986 1.00 26.17 94 ILE A O 1
ATOM 532 N N . LEU A 1 115 ? 20.175 22.143 18.921 1.00 24.83 95 LEU A N 1
ATOM 533 C CA . LEU A 1 115 ? 19.011 21.513 18.320 1.00 24.52 95 LEU A CA 1
ATOM 534 C C . LEU A 1 115 ? 18.806 20.157 18.993 1.00 24.68 95 LEU A C 1
ATOM 535 O O . LEU A 1 115 ? 19.729 19.342 19.048 1.00 24.14 95 LEU A O 1
ATOM 540 N N . GLU A 1 116 ? 17.606 19.929 19.522 1.00 24.49 96 GLU A N 1
ATOM 541 C CA . GLU A 1 116 ? 17.255 18.649 20.101 1.00 25.48 96 GLU A CA 1
ATOM 542 C C . GLU A 1 116 ? 16.110 18.026 19.296 1.00 25.65 96 GLU A C 1
ATOM 543 O O . GLU A 1 116 ? 15.003 18.576 19.236 1.00 25.60 96 GLU A O 1
ATOM 549 N N . VAL A 1 117 ? 16.390 16.877 18.686 1.00 25.50 97 VAL A N 1
ATOM 550 C CA . VAL A 1 117 ? 15.444 16.148 17.855 1.00 26.65 97 VAL A CA 1
ATOM 551 C C . VAL A 1 117 ? 14.943 14.944 18.660 1.00 27.53 97 VAL A C 1
ATOM 552 O O . VAL A 1 117 ? 15.697 13.994 18.921 1.00 27.44 97 VAL A O 1
ATOM 556 N N . GLY A 1 118 ? 13.684 15.015 19.084 1.00 27.76 98 GLY A N 1
ATOM 557 C CA . GLY A 1 118 ? 13.108 14.031 20.002 1.00 28.70 98 GLY A CA 1
ATOM 558 C C . GLY A 1 118 ? 13.309 14.507 21.424 1.00 29.71 98 GLY A C 1
ATOM 559 O O . GLY A 1 118 ? 14.439 14.669 21.879 1.00 29.94 98 GLY A O 1
ATOM 560 N N . VAL A 1 119 ? 12.214 14.742 22.128 1.00 30.15 99 VAL A N 1
ATOM 561 C CA . VAL A 1 119 ? 12.287 15.363 23.437 1.00 30.97 99 VAL A CA 1
ATOM 562 C C . VAL A 1 119 ? 12.253 14.377 24.629 1.00 31.83 99 VAL A C 1
ATOM 563 O O . VAL A 1 119 ? 12.825 14.668 25.677 1.00 32.29 99 VAL A O 1
ATOM 567 N N . GLY A 1 120 ? 11.617 13.215 24.465 1.00 32.35 100 GLY A N 1
ATOM 568 C CA . GLY A 1 120 ? 11.396 12.298 25.602 1.00 32.92 100 GLY A CA 1
ATOM 569 C C .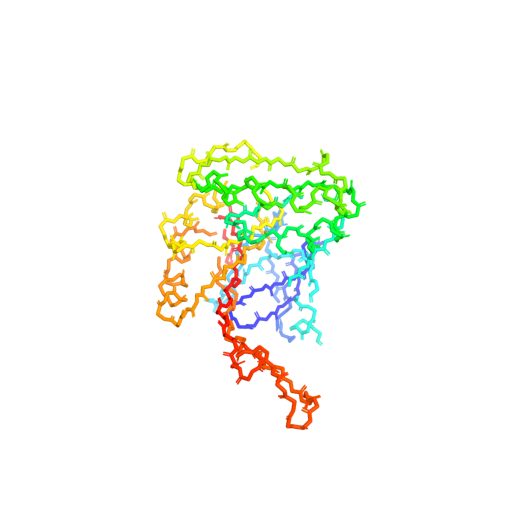 GLY A 1 120 ? 10.601 12.954 26.721 1.00 33.52 100 GLY A C 1
ATOM 570 O O . GLY A 1 120 ? 9.570 13.579 26.468 1.00 33.89 100 GLY A O 1
ATOM 571 N N . SER A 1 121 ? 11.098 12.835 27.956 1.00 33.63 101 SER A N 1
ATOM 572 C CA . SER A 1 121 ? 10.442 13.394 29.139 1.00 33.68 101 SER A CA 1
ATOM 573 C C . SER A 1 121 ? 10.799 14.871 29.336 1.00 33.31 101 SER A C 1
ATOM 574 O O . SER A 1 121 ? 10.177 15.584 30.144 1.00 32.87 101 SER A O 1
ATOM 577 N N . GLY A 1 122 ? 11.817 15.329 28.613 1.00 32.17 102 GLY A N 1
ATOM 578 C CA . GLY A 1 122 ? 12.292 16.688 28.816 1.00 30.93 102 GLY A CA 1
ATOM 579 C C . GLY A 1 122 ? 13.507 16.664 29.717 1.00 29.73 102 GLY A C 1
ATOM 580 O O . GLY A 1 122 ? 14.060 17.705 30.032 1.00 29.61 102 GLY A O 1
ATOM 581 N N . ASN A 1 123 ? 13.921 15.470 30.128 1.00 29.16 103 ASN A N 1
ATOM 582 C CA . ASN A 1 123 ? 15.076 15.324 30.998 1.00 28.98 103 ASN A CA 1
ATOM 583 C C . ASN A 1 123 ? 16.360 15.893 30.385 1.00 28.22 103 ASN A C 1
ATOM 584 O O . ASN A 1 123 ? 17.076 16.672 31.038 1.00 26.75 103 ASN A O 1
ATOM 597 N N . SER A 1 125 ? 16.479 18.065 27.922 1.00 26.00 105 SER A N 1
ATOM 598 C CA . SER A 1 125 ? 16.206 19.492 27.776 1.00 26.00 105 SER A CA 1
ATOM 599 C C . SER A 1 125 ? 16.550 20.228 29.071 1.00 24.88 105 SER A C 1
ATOM 600 O O . SER A 1 125 ? 17.072 21.345 29.046 1.00 24.79 105 SER A O 1
ATOM 603 N N . SER A 1 126 ? 16.273 19.583 30.200 1.00 24.10 106 SER A N 1
ATOM 604 C CA . SER A 1 126 ? 16.538 20.194 31.491 1.00 23.61 106 SER A CA 1
ATOM 605 C C . SER A 1 126 ? 18.042 20.379 31.723 1.00 23.27 106 SER A C 1
ATOM 606 O O . SER A 1 126 ? 18.472 21.477 32.075 1.00 22.51 106 SER A O 1
ATOM 609 N N . TYR A 1 127 ? 18.840 19.332 31.492 1.00 23.21 107 TYR A N 1
ATOM 610 C CA . TYR A 1 127 ? 20.288 19.475 31.541 1.00 24.46 107 TYR A CA 1
ATOM 611 C C . TYR A 1 127 ? 20.835 20.547 30.595 1.00 24.05 107 TYR A C 1
ATOM 612 O O . TYR A 1 127 ? 21.777 21.263 30.950 1.00 24.41 107 TYR A O 1
ATOM 621 N N . ILE A 1 128 ? 20.269 20.630 29.393 1.00 23.26 108 ILE A N 1
ATOM 622 C CA . ILE A 1 128 ? 20.705 21.621 28.402 1.00 23.42 108 ILE A CA 1
ATOM 623 C C . ILE A 1 128 ? 20.443 23.029 28.939 1.00 23.60 108 ILE A C 1
ATOM 624 O O . ILE A 1 128 ? 21.343 23.882 28.939 1.00 23.40 108 ILE A O 1
ATOM 629 N N . LEU A 1 129 ? 19.222 23.271 29.417 1.00 23.15 109 LEU A N 1
ATOM 630 C CA . LEU A 1 129 ? 18.878 24.609 29.915 1.00 23.78 109 LEU A CA 1
ATOM 631 C C . LEU A 1 129 ? 19.694 25.021 31.137 1.00 24.48 109 LEU A C 1
ATOM 632 O O . LEU A 1 129 ? 20.070 26.188 31.271 1.00 23.88 109 LEU A O 1
ATOM 637 N N . TYR A 1 130 ? 19.973 24.065 32.023 1.00 25.33 110 TYR A N 1
ATOM 638 C CA . TYR A 1 130 ? 20.798 24.345 33.196 1.00 26.51 110 TYR A CA 1
ATOM 639 C C . TYR A 1 130 ? 22.205 24.775 32.769 1.00 26.54 110 TYR A C 1
ATOM 640 O O . TYR A 1 130 ? 22.754 25.736 33.303 1.00 27.48 110 TYR A O 1
ATOM 649 N N . ALA A 1 131 ? 22.770 24.070 31.799 1.00 26.51 111 ALA A N 1
ATOM 650 C CA . ALA A 1 131 ? 24.112 24.363 31.282 1.00 27.15 111 ALA A CA 1
ATOM 651 C C . ALA A 1 131 ? 24.185 25.694 30.522 1.00 27.84 111 ALA A C 1
ATOM 652 O O . ALA A 1 131 ? 25.166 26.444 30.662 1.00 27.77 111 ALA A O 1
ATOM 654 N N . LEU A 1 132 ? 23.149 25.989 29.731 1.00 27.72 112 LEU A N 1
ATOM 655 C CA . LEU A 1 132 ? 23.069 27.242 28.995 1.00 28.70 112 LEU A CA 1
ATOM 656 C C . LEU A 1 132 ? 22.995 28.445 29.919 1.00 29.04 112 LEU A C 1
ATOM 657 O O . LEU A 1 132 ? 23.495 29.509 29.572 1.00 29.67 112 LEU A O 1
ATOM 662 N N . ASN A 1 133 ? 22.374 28.273 31.087 1.00 29.52 113 ASN A N 1
ATOM 663 C CA . ASN A 1 133 ? 22.354 29.314 32.120 1.00 30.28 113 ASN A CA 1
ATOM 664 C C . ASN A 1 133 ? 21.755 30.631 31.597 1.00 30.19 113 ASN A C 1
ATOM 665 O O . ASN A 1 133 ? 22.241 31.722 31.900 1.00 29.81 113 ASN A O 1
ATOM 670 N N . GLY A 1 134 ? 20.704 30.512 30.790 1.00 30.13 114 GLY A N 1
ATOM 671 C CA . GLY A 1 134 ? 20.028 31.674 30.231 1.00 30.06 114 GLY A CA 1
ATOM 672 C C . GLY A 1 134 ? 20.679 32.261 28.987 1.00 30.35 114 GLY A C 1
ATOM 673 O O . GLY A 1 134 ? 20.143 33.192 28.402 1.00 30.60 114 GLY A O 1
ATOM 674 N N . LYS A 1 135 ? 21.822 31.715 28.571 1.00 30.67 115 LYS A N 1
ATOM 675 C CA . LYS A 1 135 ? 22.556 32.231 27.412 1.00 30.91 115 LYS A CA 1
ATOM 676 C C . LYS A 1 135 ? 22.633 31.204 26.293 1.00 30.31 115 LYS A C 1
ATOM 677 O O . LYS A 1 135 ? 23.101 30.067 26.495 1.00 30.93 115 LYS A O 1
ATOM 683 N N . GLY A 1 136 ? 22.200 31.610 25.108 1.00 29.08 116 GLY A N 1
ATOM 684 C CA . GLY A 1 136 ? 22.074 30.692 23.995 1.00 28.30 116 GLY A CA 1
ATOM 685 C C . GLY A 1 136 ? 20.636 30.225 23.940 1.00 27.63 116 GLY A C 1
ATOM 686 O O . GLY A 1 136 ? 19.785 30.754 24.635 1.00 27.22 116 GLY A O 1
ATOM 687 N N . THR A 1 137 ? 20.368 29.221 23.117 1.00 27.07 117 THR A N 1
ATOM 688 C CA . THR A 1 137 ? 18.998 28.838 22.810 1.00 26.56 117 THR A CA 1
ATOM 689 C C . THR A 1 137 ? 18.897 27.332 22.642 1.00 25.51 117 THR A C 1
ATOM 690 O O . THR A 1 137 ? 19.874 26.657 22.285 1.00 25.82 117 THR A O 1
ATOM 694 N N . LEU A 1 138 ? 17.703 26.813 22.902 1.00 24.87 118 LEU A N 1
ATOM 695 C CA . LEU A 1 138 ? 17.380 25.423 22.641 1.00 24.02 118 LEU A CA 1
ATOM 696 C C . LEU A 1 138 ? 16.190 25.380 21.691 1.00 24.45 118 LEU A C 1
ATOM 697 O O . LEU A 1 138 ? 15.172 26.065 21.909 1.00 23.76 118 LEU A O 1
ATOM 702 N N . THR A 1 139 ? 16.341 24.585 20.637 1.00 24.32 119 THR A N 1
ATOM 703 C CA . THR A 1 139 ? 15.276 24.303 19.692 1.00 25.12 119 THR A CA 1
ATOM 704 C C . THR A 1 139 ? 14.905 22.832 19.741 1.00 24.96 119 THR A C 1
ATOM 705 O O . THR A 1 139 ? 15.743 21.950 19.525 1.00 25.89 119 THR A O 1
ATOM 709 N N . VAL A 1 140 ? 13.641 22.566 20.025 1.00 25.20 120 VAL A N 1
ATOM 710 C CA . VAL A 1 140 ? 13.161 21.196 20.198 1.00 24.98 120 VAL A CA 1
ATOM 711 C C . VAL A 1 140 ? 12.219 20.862 19.053 1.00 25.29 120 VAL A C 1
ATOM 712 O O . VAL A 1 140 ? 11.226 21.568 18.821 1.00 25.09 120 VAL A O 1
ATOM 716 N N . VAL A 1 141 ? 12.562 19.811 18.314 1.00 24.89 121 VAL A N 1
ATOM 717 C CA . VAL A 1 141 ? 11.743 19.290 17.223 1.00 24.90 121 VAL A CA 1
ATOM 718 C C . VAL A 1 141 ? 11.177 17.963 17.706 1.00 25.90 121 VAL A C 1
ATOM 719 O O . VAL A 1 141 ? 11.943 17.028 17.993 1.00 25.97 121 VAL A O 1
ATOM 723 N N . GLU A 1 142 ? 9.854 17.892 17.837 1.00 26.53 122 GLU A N 1
ATOM 724 C CA . GLU A 1 142 ? 9.173 16.700 18.363 1.00 28.23 122 GLU A CA 1
ATOM 725 C C . GLU A 1 142 ? 7.903 16.388 17.567 1.00 29.55 122 GLU A C 1
ATOM 726 O O . GLU A 1 142 ? 7.010 17.225 17.465 1.00 29.52 122 GLU A O 1
ATOM 732 N N . ARG A 1 143 ? 7.818 15.170 17.034 1.00 31.49 123 ARG A N 1
ATOM 733 C CA . ARG A 1 143 ? 6.679 14.756 16.191 1.00 33.83 123 ARG A CA 1
ATOM 734 C C . ARG A 1 143 ? 5.373 14.530 16.969 1.00 33.96 123 ARG A C 1
ATOM 735 O O . ARG A 1 143 ? 4.281 14.692 16.417 1.00 34.29 123 ARG A O 1
ATOM 743 N N . ASP A 1 144 ? 5.482 14.143 18.234 1.00 34.68 124 ASP A N 1
ATOM 744 C CA . ASP A 1 144 ? 4.312 13.841 19.060 1.00 35.85 124 ASP A CA 1
ATOM 745 C C . ASP A 1 144 ? 3.848 15.063 19.859 1.00 36.05 124 ASP A C 1
ATOM 746 O O . ASP A 1 144 ? 4.562 15.546 20.743 1.00 35.64 124 ASP A O 1
ATOM 751 N N . GLU A 1 145 ? 2.648 15.554 19.549 1.00 36.43 125 GLU A N 1
ATOM 752 C CA . GLU A 1 145 ? 2.129 16.790 20.143 1.00 37.39 125 GLU A CA 1
ATOM 753 C C . GLU A 1 145 ? 2.008 16.683 21.660 1.00 37.26 125 GLU A C 1
ATOM 754 O O . GLU A 1 145 ? 2.325 17.630 22.388 1.00 37.32 125 GLU A O 1
ATOM 760 N N . ASP A 1 146 ? 1.547 15.526 22.127 1.00 37.44 126 ASP A N 1
ATOM 761 C CA . ASP A 1 146 ? 1.273 15.328 23.546 1.00 37.34 126 ASP A CA 1
ATOM 762 C C . ASP A 1 146 ? 2.574 15.218 24.341 1.00 36.52 126 ASP A C 1
ATOM 763 O O . ASP A 1 146 ? 2.711 15.852 25.387 1.00 35.99 126 ASP A O 1
ATOM 768 N N . ASN A 1 147 ? 3.523 14.431 23.826 1.00 35.52 127 ASN A N 1
ATOM 769 C CA . ASN A 1 147 ? 4.855 14.332 24.406 1.00 34.61 127 ASN A CA 1
ATOM 770 C C . ASN A 1 147 ? 5.548 15.685 24.475 1.00 33.45 127 ASN A C 1
ATOM 771 O O . ASN A 1 147 ? 6.215 15.984 25.464 1.00 33.04 127 ASN A O 1
ATOM 776 N N . LEU A 1 148 ? 5.385 16.498 23.428 1.00 31.95 128 LEU A N 1
ATOM 777 C CA . LEU A 1 148 ? 5.957 17.846 23.404 1.00 30.88 128 LEU A CA 1
ATOM 778 C C . LEU A 1 148 ? 5.370 18.745 24.489 1.00 30.67 128 LEU A C 1
ATOM 779 O O . LEU A 1 148 ? 6.116 19.356 25.252 1.00 29.94 128 LEU A O 1
ATOM 784 N N . LYS A 1 149 ? 4.039 18.812 24.557 1.00 30.85 129 LYS A N 1
ATOM 785 C CA . LYS A 1 149 ? 3.353 19.596 25.584 1.00 30.92 129 LYS A CA 1
ATOM 786 C C . LYS A 1 149 ? 3.752 19.177 27.002 1.00 30.62 129 LYS A C 1
ATOM 787 O O . LYS A 1 149 ? 4.077 20.027 27.836 1.00 30.28 129 LYS A O 1
ATOM 793 N N . LYS A 1 150 ? 3.734 17.869 27.262 1.00 30.55 130 LYS A N 1
ATOM 794 C CA . LYS A 1 150 ? 4.131 17.317 28.557 1.00 30.44 130 LYS A CA 1
ATOM 795 C C . LYS A 1 150 ? 5.544 17.752 28.968 1.00 29.51 130 LYS A C 1
ATOM 796 O O . LYS A 1 150 ? 5.765 18.182 30.108 1.00 28.68 130 LYS A O 1
ATOM 802 N N . ALA A 1 151 ? 6.483 17.652 28.031 1.00 28.25 131 ALA A N 1
ATOM 803 C CA . ALA A 1 151 ? 7.875 17.996 28.294 1.00 27.48 131 ALA A CA 1
ATOM 804 C C . ALA A 1 151 ? 8.007 19.472 28.606 1.00 27.01 131 ALA A C 1
ATOM 805 O O . ALA A 1 151 ? 8.683 19.847 29.556 1.00 26.77 131 ALA A O 1
ATOM 815 N N . ASP A 1 153 ? 5.661 21.610 29.598 1.00 27.40 133 ASP A N 1
ATOM 816 C CA . ASP A 1 153 ? 4.976 21.868 30.868 1.00 27.68 133 ASP A CA 1
ATOM 817 C C . ASP A 1 153 ? 5.896 21.533 32.054 1.00 26.86 133 ASP A C 1
ATOM 818 O O . ASP A 1 153 ? 6.029 22.322 32.985 1.00 27.08 133 ASP A O 1
ATOM 823 N N . ASN A 1 154 ? 6.526 20.363 32.007 1.00 26.23 134 ASN A N 1
ATOM 824 C CA . ASN A 1 154 ? 7.483 19.939 33.035 1.00 25.91 134 ASN A CA 1
ATOM 825 C C . ASN A 1 154 ? 8.664 20.891 33.163 1.00 25.32 134 ASN A C 1
ATOM 826 O O . ASN A 1 154 ? 9.038 21.277 34.269 1.00 25.00 134 ASN A O 1
ATOM 831 N N . LEU A 1 155 ? 9.248 21.268 32.030 1.00 24.58 135 LEU A N 1
ATOM 832 C CA . LEU A 1 155 ? 10.382 22.182 32.032 1.00 25.24 135 LEU A CA 1
ATOM 833 C C . LEU A 1 155 ? 10.007 23.538 32.610 1.00 24.99 135 LEU A C 1
ATOM 834 O O . LEU A 1 155 ? 10.777 24.121 33.360 1.00 25.12 135 LEU A O 1
ATOM 839 N N . SER A 1 156 ? 8.838 24.058 32.236 1.00 25.68 136 SER A N 1
ATOM 840 C CA . SER A 1 156 ? 8.449 25.412 32.640 1.00 26.25 136 SER A CA 1
ATOM 841 C C . SER A 1 156 ? 8.247 25.536 34.168 1.00 26.98 136 SER A C 1
ATOM 842 O O . SER A 1 156 ? 8.253 26.637 34.724 1.00 27.11 136 SER A O 1
ATOM 845 N N . GLU A 1 157 ? 8.095 24.405 34.853 1.00 27.14 137 GLU A N 1
ATOM 846 C CA . GLU A 1 157 ? 7.967 24.419 36.308 1.00 28.47 137 GLU A CA 1
ATOM 847 C C . GLU A 1 157 ? 9.284 24.822 36.990 1.00 27.47 137 GLU A C 1
ATOM 848 O O . GLU A 1 157 ? 9.274 25.402 38.067 1.00 27.11 137 GLU A O 1
ATOM 854 N N . PHE A 1 158 ? 10.412 24.532 36.345 1.00 26.97 138 PHE A N 1
ATOM 855 C CA . PHE A 1 158 ? 11.733 24.719 36.960 1.00 26.32 138 PHE A CA 1
ATOM 856 C C . PHE A 1 158 ? 12.623 25.710 36.229 1.00 26.27 138 PHE A C 1
ATOM 857 O O . PHE A 1 158 ? 13.622 26.164 36.778 1.00 26.75 138 PHE A O 1
ATOM 865 N N . TYR A 1 159 ? 12.260 26.044 34.993 1.00 24.99 139 TYR A N 1
ATOM 866 C CA . TYR A 1 159 ? 13.089 26.905 34.172 1.00 24.60 139 TYR A CA 1
ATOM 867 C C . TYR A 1 159 ? 12.290 28.022 33.528 1.00 25.02 139 TYR A C 1
ATOM 868 O O . TYR A 1 159 ? 11.134 27.823 33.159 1.00 24.40 139 TYR A O 1
ATOM 877 N N . ASP A 1 160 ? 12.929 29.176 33.352 1.00 25.65 140 ASP A N 1
ATOM 878 C CA . ASP A 1 160 ? 12.453 30.153 32.388 1.00 27.05 140 ASP A CA 1
ATOM 879 C C . ASP A 1 160 ? 12.697 29.534 31.017 1.00 27.10 140 ASP A C 1
ATOM 880 O O . ASP A 1 160 ? 13.823 29.173 30.703 1.00 28.05 140 ASP A O 1
ATOM 885 N N . ILE A 1 161 ? 11.656 29.389 30.205 1.00 26.65 141 ILE A N 1
ATOM 886 C CA . ILE A 1 161 ? 11.834 28.748 28.899 1.00 26.01 141 ILE A CA 1
ATOM 887 C C . ILE A 1 161 ? 11.781 29.762 27.747 1.00 25.24 141 ILE A C 1
ATOM 888 O O . ILE A 1 161 ? 11.475 29.422 26.594 1.00 24.01 141 ILE A O 1
ATOM 893 N N . GLY A 1 162 ? 12.117 31.008 28.079 1.00 24.94 142 GLY A N 1
ATOM 894 C CA . GLY A 1 162 ? 12.133 32.100 27.120 1.00 24.94 142 GLY A CA 1
ATOM 895 C C . GLY A 1 162 ? 13.155 31.926 26.011 1.00 24.55 142 GLY A C 1
ATOM 896 O O . GLY A 1 162 ? 13.004 32.517 24.950 1.00 24.30 142 GLY A O 1
ATOM 897 N N . ASN A 1 163 ? 14.194 31.123 26.260 1.00 24.49 143 ASN A N 1
ATOM 898 C CA . ASN A 1 163 ? 15.191 30.773 25.238 1.00 24.29 143 ASN A CA 1
ATOM 899 C C . ASN A 1 163 ? 14.962 29.413 24.582 1.00 24.35 143 ASN A C 1
ATOM 900 O O . ASN A 1 163 ? 15.882 28.828 23.998 1.00 23.90 143 ASN A O 1
ATOM 905 N N . VAL A 1 164 ? 13.733 28.912 24.679 1.00 24.31 144 VAL A N 1
ATOM 906 C CA . VAL A 1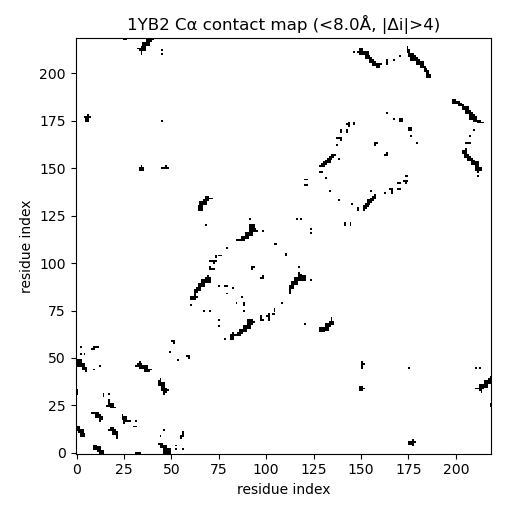 164 ? 13.358 27.653 24.030 1.00 23.87 144 VAL A CA 1
ATOM 907 C C . VAL A 1 164 ? 12.363 27.894 22.896 1.00 24.13 144 VAL A C 1
ATOM 908 O O . VAL A 1 164 ? 11.402 28.645 23.044 1.00 23.53 144 VAL A O 1
ATOM 912 N N . ARG A 1 165 ? 12.620 27.245 21.759 1.00 24.75 145 ARG A N 1
ATOM 913 C CA . ARG A 1 165 ? 11.706 27.245 20.620 1.00 25.61 145 ARG A CA 1
ATOM 914 C C . ARG A 1 165 ? 11.318 25.805 20.298 1.00 24.78 145 ARG A C 1
ATOM 915 O O . ARG A 1 165 ? 12.128 24.887 20.466 1.00 24.62 145 ARG A O 1
ATOM 923 N N . THR A 1 166 ? 10.072 25.595 19.889 1.00 24.08 146 THR A N 1
ATOM 924 C CA . THR A 1 166 ? 9.613 24.245 19.577 1.00 24.09 146 THR A CA 1
ATOM 925 C C . THR A 1 166 ? 9.020 24.149 18.181 1.00 24.37 146 THR A C 1
ATOM 926 O O . THR A 1 166 ? 8.383 25.089 17.683 1.00 22.94 146 THR A O 1
ATOM 930 N N . SER A 1 167 ? 9.240 23.001 17.555 1.00 24.40 147 SER A N 1
ATOM 931 C CA . SER A 1 167 ? 8.548 22.655 16.326 1.00 25.27 147 SER A CA 1
ATOM 932 C C . SER A 1 167 ? 7.903 21.296 16.505 1.00 26.00 147 SER A C 1
ATOM 933 O O . SER A 1 167 ? 8.580 20.306 16.757 1.00 24.90 147 SER A O 1
ATOM 936 N N . ARG A 1 168 ? 6.583 21.263 16.408 1.00 26.98 148 ARG A N 1
ATOM 937 C CA . ARG A 1 168 ? 5.852 20.016 16.450 1.00 29.21 148 ARG A CA 1
ATOM 938 C C . ARG A 1 168 ? 5.810 19.514 15.011 1.00 30.40 148 ARG A C 1
ATOM 939 O O . ARG A 1 168 ? 4.924 19.877 14.234 1.00 30.34 148 ARG A O 1
ATOM 947 N N . SER A 1 169 ? 6.799 18.703 14.658 1.00 31.72 149 SER A N 1
ATOM 948 C CA . SER A 1 169 ? 6.919 18.177 13.313 1.00 33.05 149 SER A CA 1
ATOM 949 C C . SER A 1 169 ? 7.910 17.031 13.322 1.00 34.17 149 SER A C 1
ATOM 950 O O . SER A 1 169 ? 8.666 16.857 14.291 1.00 34.22 149 SER A O 1
ATOM 953 N N . ASP A 1 170 ? 7.888 16.241 12.251 1.00 35.24 150 ASP A N 1
ATOM 954 C CA . ASP A 1 170 ? 8.937 15.272 11.986 1.00 36.44 150 ASP A CA 1
ATOM 955 C C . ASP A 1 170 ? 10.140 16.053 11.498 1.00 36.36 150 ASP A C 1
ATOM 956 O O . ASP A 1 170 ? 9.991 17.048 10.768 1.00 36.06 150 ASP A O 1
ATOM 961 N N . ILE A 1 171 ? 11.327 15.593 11.891 1.00 36.11 151 ILE A N 1
ATOM 962 C CA . ILE A 1 171 ? 12.581 16.212 11.468 1.00 36.40 151 ILE A CA 1
ATOM 963 C C . ILE A 1 171 ? 12.699 16.333 9.938 1.00 36.69 151 ILE A C 1
ATOM 964 O O . ILE A 1 171 ? 13.271 17.303 9.433 1.00 36.87 151 ILE A O 1
ATOM 969 N N . ALA A 1 172 ? 12.133 15.372 9.211 1.00 37.51 152 ALA A N 1
ATOM 970 C CA . ALA A 1 172 ? 12.139 15.413 7.737 1.00 38.55 152 ALA A CA 1
ATOM 971 C C . ALA A 1 172 ? 11.503 16.697 7.192 1.00 39.03 152 ALA A C 1
ATOM 972 O O . ALA A 1 172 ? 12.005 17.296 6.233 1.00 39.56 152 ALA A O 1
ATOM 974 N N . ASP A 1 173 ? 10.407 17.111 7.825 1.00 39.28 153 ASP A N 1
ATOM 975 C CA . ASP A 1 173 ? 9.643 18.286 7.409 1.00 39.53 153 ASP A CA 1
ATOM 976 C C . ASP A 1 173 ? 10.154 19.575 8.037 1.00 39.41 153 ASP A C 1
ATOM 977 O O . ASP A 1 173 ? 9.796 20.661 7.589 1.00 39.32 153 ASP A O 1
ATOM 982 N N . PHE A 1 174 ? 10.990 19.450 9.067 1.00 38.72 154 PHE A N 1
ATOM 983 C CA . PHE A 1 174 ? 11.446 20.607 9.819 1.00 38.62 154 PHE A CA 1
ATOM 984 C C . PHE A 1 174 ? 12.300 21.516 8.960 1.00 38.76 154 PHE A C 1
ATOM 985 O O . PHE A 1 174 ? 13.238 21.075 8.320 1.00 39.04 154 PHE A O 1
ATOM 993 N N . ILE A 1 175 ? 11.971 22.794 8.958 1.00 39.43 155 ILE A N 1
ATOM 994 C CA . ILE A 1 175 ? 12.721 23.763 8.178 1.00 40.54 155 ILE A CA 1
ATOM 995 C C . ILE A 1 175 ? 13.332 24.784 9.119 1.00 40.98 155 ILE A C 1
ATOM 996 O O . ILE A 1 175 ? 12.635 25.417 9.912 1.00 40.90 155 ILE A O 1
ATOM 1001 N N . SER A 1 176 ? 14.640 24.944 9.027 1.00 41.70 156 SER A N 1
ATOM 1002 C CA . SER A 1 176 ? 15.301 25.948 9.820 1.00 42.74 156 SER A CA 1
ATOM 1003 C C . SER A 1 176 ? 16.270 26.709 8.956 1.00 43.32 156 SER A C 1
ATOM 1004 O O . SER A 1 176 ? 16.965 26.124 8.117 1.00 44.03 156 SER A O 1
ATOM 1007 N N . ASP A 1 177 ? 16.326 28.014 9.184 1.00 43.92 157 ASP A N 1
ATOM 1008 C CA . ASP A 1 177 ? 17.301 28.864 8.507 1.00 44.71 157 ASP A CA 1
ATOM 1009 C C . ASP A 1 177 ? 18.622 28.868 9.294 1.00 44.25 157 ASP A C 1
ATOM 1010 O O . ASP A 1 177 ? 19.680 29.201 8.749 1.00 44.72 157 ASP A O 1
ATOM 1015 N N . GLN A 1 178 ? 18.546 28.486 10.568 1.00 43.09 158 GLN A N 1
ATOM 1016 C CA . GLN A 1 178 ? 19.679 28.562 11.477 1.00 42.48 158 GLN A CA 1
ATOM 1017 C C . GLN A 1 178 ? 20.599 27.349 11.373 1.00 40.48 158 GLN A C 1
ATOM 1018 O O . GLN A 1 178 ? 20.170 26.255 11.004 1.00 39.98 158 GLN A O 1
ATOM 1032 N N . TYR A 1 180 ? 23.216 25.116 13.814 1.00 32.37 160 TYR A N 1
ATOM 1033 C CA . TYR A 1 180 ? 23.295 24.818 15.254 1.00 30.31 160 TYR A CA 1
ATOM 1034 C C . TYR A 1 180 ? 24.715 24.480 15.705 1.00 29.38 160 TYR A C 1
ATOM 1035 O O . TYR A 1 180 ? 25.509 23.987 14.916 1.00 29.10 160 TYR A O 1
ATOM 1044 N N . ASP A 1 181 ? 25.022 24.748 16.971 1.00 28.36 161 ASP A N 1
ATOM 1045 C CA . ASP A 1 181 ? 26.342 24.468 17.528 1.00 27.45 161 ASP A CA 1
ATOM 1046 C C . ASP A 1 181 ? 26.477 23.020 17.974 1.00 26.52 161 ASP A C 1
ATOM 1047 O O . ASP A 1 181 ? 27.588 22.552 18.201 1.00 26.23 161 ASP A O 1
ATOM 1052 N N . ALA A 1 182 ? 25.338 22.330 18.127 1.00 25.67 162 ALA A N 1
ATOM 1053 C CA . AL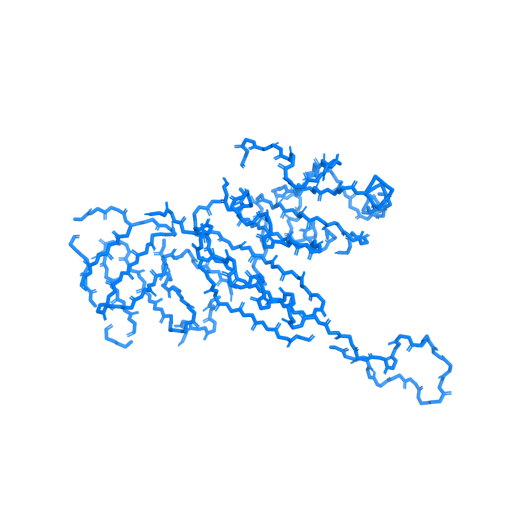A A 1 182 ? 25.283 20.942 18.601 1.00 25.35 162 ALA A CA 1
ATOM 1054 C C . ALA A 1 182 ? 23.911 20.399 18.269 1.00 25.15 162 ALA A C 1
ATOM 1055 O O . ALA A 1 182 ? 22.920 21.140 18.260 1.00 23.84 162 ALA A O 1
ATOM 1057 N N . VAL A 1 183 ? 23.870 19.106 17.984 1.00 24.27 163 VAL A N 1
ATOM 1058 C CA . VAL A 1 183 ? 22.621 18.396 17.760 1.00 25.18 163 VAL A CA 1
ATOM 1059 C C . VAL A 1 183 ? 22.587 17.206 18.690 1.00 26.24 163 VAL A C 1
ATOM 1060 O O . VAL A 1 183 ? 23.575 16.464 18.831 1.00 25.47 163 VAL A O 1
ATOM 1064 N N . ILE A 1 184 ? 21.448 17.055 19.358 1.00 26.98 164 ILE A N 1
ATOM 1065 C CA . ILE A 1 184 ? 21.214 15.914 20.216 1.00 27.58 164 ILE A CA 1
ATOM 1066 C C . ILE A 1 184 ? 19.955 15.227 19.710 1.00 28.03 164 ILE A C 1
ATOM 1067 O O . ILE A 1 184 ? 18.872 15.838 19.673 1.00 27.41 164 ILE A O 1
ATOM 1072 N N . ALA A 1 185 ? 20.105 13.966 19.293 1.00 27.94 165 ALA A N 1
ATOM 1073 C CA . ALA A 1 185 ? 19.030 13.227 18.626 1.00 27.90 165 ALA A CA 1
ATOM 1074 C C . ALA A 1 185 ? 18.633 11.935 19.339 1.00 28.96 165 ALA A C 1
ATOM 1075 O O . ALA A 1 185 ? 19.470 11.063 19.598 1.00 28.28 165 ALA A O 1
ATOM 1077 N N . ASP A 1 186 ? 17.338 11.819 19.629 1.00 29.55 166 ASP A N 1
ATOM 1078 C CA . ASP A 1 186 ? 16.772 10.641 20.256 1.00 31.29 166 ASP A CA 1
ATOM 1079 C C . ASP A 1 186 ? 15.496 10.337 19.487 1.00 31.50 166 ASP A C 1
ATOM 1080 O O . ASP A 1 186 ? 14.393 10.639 19.935 1.00 31.29 166 ASP A O 1
ATOM 1085 N N . ILE A 1 187 ? 15.681 9.801 18.289 1.00 32.06 167 ILE A N 1
ATOM 1086 C CA . ILE A 1 187 ? 14.592 9.386 17.411 1.00 33.27 167 ILE A CA 1
ATOM 1087 C C . ILE A 1 187 ? 14.804 7.942 16.966 1.00 33.75 167 ILE A C 1
ATOM 1088 O O . ILE A 1 187 ? 15.935 7.450 17.028 1.00 34.23 167 ILE A O 1
ATOM 1093 N N . PRO A 1 188 ? 13.715 7.254 16.548 1.00 34.81 168 PRO A N 1
ATOM 1094 C CA . PRO A 1 188 ? 13.745 5.855 16.109 1.00 35.14 168 PRO A CA 1
ATOM 1095 C C . PRO A 1 188 ? 14.721 5.601 14.965 1.00 35.56 168 PRO A C 1
ATOM 1096 O O . PRO A 1 188 ? 15.537 4.671 15.045 1.00 36.51 168 PRO A O 1
ATOM 1100 N N . ASP A 1 189 ? 14.651 6.416 13.913 1.00 35.06 169 ASP A N 1
ATOM 1101 C CA . ASP A 1 189 ? 15.378 6.112 12.679 1.00 34.69 169 ASP A CA 1
ATOM 1102 C C . ASP A 1 189 ? 16.291 7.253 12.211 1.00 33.83 169 ASP A C 1
ATOM 1103 O O . ASP A 1 189 ? 16.039 7.869 11.166 1.00 33.80 169 ASP A O 1
ATOM 1108 N N . PRO A 1 190 ? 17.359 7.551 12.984 1.00 33.15 170 PRO A N 1
ATOM 1109 C CA . PRO A 1 190 ? 18.208 8.676 12.553 1.00 31.88 170 PRO A CA 1
ATOM 1110 C C . PRO A 1 190 ? 18.901 8.478 11.195 1.00 31.25 170 PRO A C 1
ATOM 1111 O O . PRO A 1 190 ? 19.167 9.468 10.506 1.00 30.70 170 PRO A O 1
ATOM 1115 N N . TRP A 1 191 ? 19.186 7.229 10.808 1.00 30.86 171 TRP A N 1
ATOM 1116 C CA . TRP A 1 191 ? 19.794 6.945 9.492 1.00 30.50 171 TRP A CA 1
ATOM 1117 C C . TRP A 1 191 ? 19.001 7.551 8.327 1.00 30.09 171 TRP A C 1
ATOM 1118 O O . TRP A 1 191 ? 19.557 7.822 7.269 1.00 30.88 171 TRP A O 1
ATOM 1129 N N . ASN A 1 192 ? 17.711 7.793 8.522 1.00 30.09 172 ASN A N 1
ATOM 1130 C CA . ASN A 1 192 ? 16.876 8.350 7.456 1.00 30.12 172 ASN A CA 1
ATOM 1131 C C . ASN A 1 192 ? 16.902 9.866 7.415 1.00 30.42 172 ASN A C 1
ATOM 1132 O O . ASN A 1 192 ? 16.293 10.474 6.520 1.00 30.40 172 ASN A O 1
ATOM 1137 N N . HIS A 1 193 ? 17.607 10.477 8.375 1.00 30.27 173 HIS A N 1
ATOM 1138 C CA . HIS A 1 193 ? 17.605 11.940 8.530 1.00 30.60 173 HIS A CA 1
ATOM 1139 C C . HIS A 1 193 ? 18.983 12.565 8.699 1.00 30.73 173 HIS A C 1
ATOM 1140 O O . HIS A 1 193 ? 19.099 13.738 9.042 1.00 30.61 173 HIS A O 1
ATOM 1147 N N . VAL A 1 194 ? 20.028 11.786 8.428 1.00 30.82 174 VAL A N 1
ATOM 1148 C CA . VAL A 1 194 ? 21.381 12.279 8.596 1.00 31.19 174 VAL A CA 1
ATOM 1149 C C . VAL A 1 194 ? 21.725 13.426 7.641 1.00 31.22 174 VAL A C 1
ATOM 1150 O O . VAL A 1 194 ? 22.333 14.389 8.069 1.00 31.58 174 VAL A O 1
ATOM 1154 N N . GLN A 1 195 ? 21.295 13.364 6.382 1.00 31.30 175 GLN A N 1
ATOM 1155 C CA . GLN A 1 195 ? 21.612 14.456 5.462 1.00 31.41 175 GLN A CA 1
ATOM 1156 C C . GLN A 1 195 ? 20.896 15.755 5.864 1.00 30.29 175 GLN A C 1
ATOM 1157 O O . GLN A 1 195 ? 21.509 16.823 5.888 1.00 29.02 175 GLN A O 1
ATOM 1163 N N . LYS A 1 196 ? 19.613 15.635 6.206 1.00 28.74 176 LYS A N 1
ATOM 1164 C CA . LYS A 1 196 ? 18.855 16.732 6.789 1.00 28.67 176 LYS A CA 1
ATOM 1165 C C . LYS A 1 196 ? 19.517 17.355 8.036 1.00 27.47 176 LYS A C 1
ATOM 1166 O O . LYS A 1 196 ? 19.708 18.579 8.101 1.00 26.85 176 LYS A O 1
ATOM 1172 N N . ILE A 1 197 ? 19.830 16.516 9.019 1.00 27.15 177 ILE A N 1
ATOM 1173 C CA . ILE A 1 197 ? 20.491 16.949 10.266 1.00 26.74 177 ILE A CA 1
ATOM 1174 C C . ILE A 1 197 ? 21.836 17.604 9.956 1.00 26.57 177 ILE A C 1
ATOM 1175 O O . ILE A 1 197 ? 22.136 18.707 10.454 1.00 24.91 177 ILE A O 1
ATOM 1180 N N . ALA A 1 198 ? 22.643 16.942 9.118 1.00 26.29 178 ALA A N 1
ATOM 1181 C CA . ALA A 1 198 ? 23.932 17.506 8.702 1.00 26.64 178 ALA A CA 1
ATOM 1182 C C . ALA A 1 198 ? 23.796 18.905 8.119 1.00 27.47 178 ALA A C 1
ATOM 1183 O O . ALA A 1 198 ? 24.600 19.773 8.430 1.00 27.83 178 ALA A O 1
ATOM 1185 N N . SER A 1 199 ? 22.784 19.124 7.274 1.00 28.56 179 SER A N 1
ATOM 1186 C CA . SER A 1 199 ? 22.583 20.422 6.621 1.00 29.63 179 SER A CA 1
ATOM 1187 C C . SER A 1 199 ? 22.342 21.583 7.594 1.00 30.97 179 SER A C 1
ATOM 1188 O O . SER A 1 199 ? 22.483 22.758 7.222 1.00 29.80 179 SER A O 1
ATOM 1207 N N . LYS A 1 202 ? 26.670 23.566 12.083 1.00 27.27 182 LYS A N 1
ATOM 1208 C CA . LYS A 1 202 ? 27.899 24.318 11.779 1.00 26.81 182 LYS A CA 1
ATOM 1209 C C . LYS A 1 202 ? 29.054 23.341 11.524 1.00 26.55 182 LYS A C 1
ATOM 1210 O O . LYS A 1 202 ? 29.163 22.325 12.212 1.00 25.92 182 LYS A O 1
ATOM 1216 N N . PRO A 1 203 ? 29.929 23.649 10.545 1.00 26.46 183 PRO A N 1
ATOM 1217 C CA . PRO A 1 203 ? 31.091 22.765 10.338 1.00 25.64 183 PRO A CA 1
ATOM 1218 C C . PRO A 1 203 ? 31.909 22.625 11.631 1.00 24.89 183 PRO A C 1
ATOM 1219 O O . PRO A 1 203 ? 32.142 23.624 12.318 1.00 23.81 183 PRO A O 1
ATOM 1223 N N . GLY A 1 204 ? 32.347 21.407 11.953 1.00 24.02 184 GLY A N 1
ATOM 1224 C CA . GLY A 1 204 ? 33.178 21.200 13.130 1.00 24.11 184 GLY A CA 1
ATOM 1225 C C . GLY A 1 204 ? 32.372 20.961 14.396 1.00 24.65 184 GLY A C 1
ATOM 1226 O O . GLY A 1 204 ? 32.946 20.669 15.445 1.00 24.78 184 GLY A O 1
ATOM 1227 N N . SER A 1 205 ? 31.041 21.085 14.289 1.00 24.84 185 SER A N 1
ATOM 1228 C CA . SER A 1 205 ? 30.127 20.837 15.401 1.00 24.85 185 SER A CA 1
ATOM 1229 C C . SER A 1 205 ? 29.808 19.325 15.521 1.00 24.92 185 SER A C 1
ATOM 1230 O O . SER A 1 205 ? 30.033 18.543 14.592 1.00 24.22 185 SER A O 1
ATOM 1233 N N . VAL A 1 206 ? 29.317 18.928 16.690 1.00 24.80 186 VAL A N 1
ATOM 1234 C CA . VAL A 1 206 ? 29.111 17.511 17.015 1.00 25.63 186 VAL A CA 1
ATOM 1235 C C . VAL A 1 206 ? 27.634 17.166 17.150 1.00 24.95 186 VAL A C 1
ATOM 1236 O O . VAL A 1 206 ? 26.857 17.930 17.741 1.00 25.08 186 VAL A O 1
ATOM 1240 N N . ALA A 1 207 ? 27.263 16.003 16.635 1.00 24.68 187 ALA A N 1
ATOM 1241 C CA . ALA A 1 207 ? 25.926 15.451 16.800 1.00 25.30 187 ALA A CA 1
ATOM 1242 C C . ALA A 1 207 ? 26.026 14.225 17.678 1.00 25.68 187 ALA A C 1
ATOM 1243 O O . ALA A 1 207 ? 26.951 13.402 17.524 1.00 25.74 187 ALA A O 1
ATOM 1245 N N . THR A 1 208 ? 25.085 14.105 18.599 1.00 25.78 188 THR A N 1
ATOM 1246 C CA . THR A 1 208 ? 25.037 12.960 19.509 1.00 26.67 188 THR A CA 1
ATOM 1247 C C . THR A 1 208 ? 23.747 12.209 19.222 1.00 26.08 188 THR A C 1
ATOM 1248 O O . THR A 1 208 ? 22.671 12.821 19.253 1.00 25.69 188 THR A O 1
ATOM 1252 N N . PHE A 1 209 ? 23.852 10.904 18.951 1.00 25.23 189 PHE A N 1
ATOM 1253 C CA . PHE A 1 209 ? 22.688 10.079 18.630 1.00 25.44 189 PHE A CA 1
ATOM 1254 C C . PHE A 1 209 ? 22.504 9.031 19.711 1.00 26.10 189 PHE A C 1
ATOM 1255 O O . PHE A 1 209 ? 23.455 8.318 20.009 1.00 26.06 189 PHE A O 1
ATOM 1263 N N . TYR A 1 210 ? 21.296 8.930 20.269 1.00 26.60 190 TYR A N 1
ATOM 1264 C CA . TYR A 1 210 ? 20.971 7.919 21.288 1.00 28.01 190 TYR A CA 1
ATOM 1265 C C . TYR A 1 210 ? 20.123 6.843 20.637 1.00 27.13 190 TYR A C 1
ATOM 1266 O O . TYR A 1 210 ? 19.106 7.168 20.028 1.00 25.43 190 TYR A O 1
ATOM 1275 N N . LEU A 1 211 ? 20.574 5.582 20.718 1.00 26.65 191 LEU A N 1
ATOM 1276 C CA . LEU A 1 211 ? 19.862 4.431 20.160 1.00 26.52 191 LEU A CA 1
ATOM 1277 C C . LEU A 1 211 ? 19.678 3.364 21.258 1.00 27.25 191 LEU A C 1
ATOM 1278 O O . LEU A 1 211 ? 20.493 3.279 22.177 1.00 27.25 191 LEU A O 1
ATOM 1283 N N . PRO A 1 212 ? 18.582 2.588 21.199 1.00 27.98 192 PRO A N 1
ATOM 1284 C CA . PRO A 1 212 ? 18.346 1.648 22.291 1.00 28.77 192 PRO A CA 1
ATOM 1285 C C . PRO A 1 212 ? 19.057 0.299 22.130 1.00 28.74 192 PRO A C 1
ATOM 1286 O O . PRO A 1 212 ? 19.156 -0.445 23.094 1.00 28.85 192 PRO A O 1
ATOM 1290 N N . ASN A 1 213 ? 19.528 -0.024 20.932 1.00 29.34 193 ASN A N 1
ATOM 1291 C CA . ASN A 1 213 ? 20.225 -1.301 20.738 1.00 30.02 193 ASN A CA 1
ATOM 1292 C C . ASN A 1 213 ? 21.361 -1.263 19.729 1.00 30.34 193 ASN A C 1
ATOM 1293 O O . ASN A 1 213 ? 21.538 -0.268 18.988 1.00 29.52 193 ASN A O 1
ATOM 1298 N N . PHE A 1 214 ? 22.125 -2.357 19.716 1.00 29.60 194 PHE A N 1
ATOM 1299 C CA . PHE A 1 214 ? 23.306 -2.476 18.899 1.00 30.03 194 PHE A CA 1
ATOM 1300 C C . PHE A 1 214 ? 23.000 -2.366 17.410 1.00 29.68 194 PHE A C 1
ATOM 1301 O O . PHE A 1 214 ? 23.679 -1.631 16.702 1.00 29.27 194 PHE A O 1
ATOM 1309 N N . ASP A 1 215 ? 21.984 -3.095 16.937 1.00 29.65 195 ASP A N 1
ATOM 1310 C CA . ASP A 1 215 ? 21.658 -3.111 15.509 1.00 29.64 195 ASP A CA 1
ATOM 1311 C C . ASP A 1 215 ? 21.293 -1.725 14.941 1.00 28.55 195 ASP A C 1
ATOM 1312 O O . ASP A 1 215 ? 21.687 -1.392 13.837 1.00 27.53 195 ASP A O 1
ATOM 1317 N N . GLN A 1 216 ? 20.557 -0.934 15.712 1.00 27.73 196 GLN A N 1
ATOM 1318 C CA . GLN A 1 216 ? 20.190 0.429 15.313 1.00 28.54 196 GLN A CA 1
ATOM 1319 C C . GLN A 1 216 ? 21.404 1.366 15.332 1.00 28.50 196 GLN A C 1
ATOM 1320 O O . GLN A 1 216 ? 21.573 2.228 14.448 1.00 27.98 196 GLN A O 1
ATOM 1326 N N . SER A 1 217 ? 22.244 1.168 16.351 1.00 28.29 197 SER A N 1
ATOM 1327 C CA . SER A 1 217 ? 23.511 1.871 16.513 1.00 28.52 197 SER A CA 1
ATOM 1328 C C . SER A 1 217 ? 24.398 1.665 15.282 1.00 28.61 197 SER A C 1
ATOM 1329 O O . SER A 1 217 ? 24.939 2.622 14.728 1.00 28.08 197 SER A O 1
ATOM 1332 N N . GLU A 1 218 ? 24.512 0.410 14.845 1.00 28.87 198 GLU A N 1
ATOM 1333 C CA . GLU A 1 218 ? 25.345 0.043 13.705 1.00 29.64 198 GLU A CA 1
ATOM 1334 C C . GLU A 1 218 ? 24.808 0.638 12.402 1.00 28.88 198 GLU A C 1
ATOM 1335 O O . GLU A 1 218 ? 25.568 1.160 11.595 1.00 27.82 198 GLU A O 1
ATOM 1341 N N . LYS A 1 219 ? 23.493 0.557 12.211 1.00 28.79 199 LYS A N 1
ATOM 1342 C CA . LYS A 1 219 ? 22.841 1.175 11.053 1.00 29.16 199 LYS A CA 1
ATOM 1343 C C . LYS A 1 219 ? 23.065 2.703 11.018 1.00 28.09 199 LYS A C 1
ATOM 1344 O O . LYS A 1 219 ? 23.256 3.299 9.960 1.00 27.14 199 LYS A O 1
ATOM 1350 N N . THR A 1 220 ? 22.993 3.328 12.182 1.00 28.00 200 THR A N 1
ATOM 1351 C CA . THR A 1 220 ? 23.245 4.765 12.308 1.00 28.08 200 THR A CA 1
ATOM 1352 C C . THR A 1 220 ? 24.676 5.105 11.877 1.00 28.12 200 THR A C 1
ATOM 1353 O O . THR A 1 220 ? 24.898 6.052 11.116 1.00 27.85 200 THR A O 1
ATOM 1357 N N . VAL A 1 221 ? 25.648 4.333 12.369 1.00 28.45 201 VAL A N 1
ATOM 1358 C CA . VAL A 1 221 ? 27.054 4.598 12.068 1.00 28.24 201 VAL A CA 1
ATOM 1359 C C . VAL A 1 221 ? 27.326 4.427 10.572 1.00 29.11 201 VAL A C 1
ATOM 1360 O O . VAL A 1 221 ? 28.003 5.250 9.956 1.00 28.64 201 VAL A O 1
ATOM 1364 N N . LEU A 1 222 ? 26.754 3.377 9.994 1.00 29.89 202 LEU A N 1
ATOM 1365 C CA . LEU A 1 222 ? 26.904 3.090 8.567 1.00 30.98 202 LEU A CA 1
ATOM 1366 C C . LEU A 1 222 ? 26.339 4.203 7.705 1.00 30.21 202 LEU A C 1
ATOM 1367 O O . LEU A 1 222 ? 26.851 4.453 6.630 1.00 29.90 202 LEU A O 1
ATOM 1372 N N . SER A 1 223 ? 25.301 4.879 8.187 1.00 30.20 203 SER A N 1
ATOM 1373 C CA . SER A 1 223 ? 24.699 5.993 7.443 1.00 30.62 203 SER A CA 1
ATOM 1374 C C . SER A 1 223 ? 25.499 7.316 7.467 1.00 31.15 203 SER A C 1
ATOM 1375 O O . SER A 1 223 ? 25.203 8.221 6.688 1.00 30.87 203 SER A O 1
ATOM 1378 N N . LEU A 1 224 ? 26.470 7.440 8.369 1.00 31.83 204 LEU A N 1
ATOM 1379 C CA . LEU A 1 224 ? 27.171 8.730 8.600 1.00 33.06 204 LEU A CA 1
ATOM 1380 C C . LEU A 1 224 ? 27.998 9.363 7.437 1.00 33.88 204 LEU A C 1
ATOM 1381 O O . LEU A 1 224 ? 27.847 10.574 7.120 1.00 33.88 204 LEU A O 1
ATOM 1386 N N . SER A 1 225 ? 28.875 8.575 6.831 1.00 35.26 205 SER A N 1
ATOM 1387 C CA . SER A 1 225 ? 29.765 9.091 5.766 1.00 37.46 205 SER A CA 1
ATOM 1388 C C . SER A 1 225 ? 29.035 9.759 4.586 1.00 37.34 205 SER A C 1
ATOM 1389 O O . SER A 1 225 ? 29.455 10.821 4.130 1.00 37.63 205 SER A O 1
ATOM 1392 N N . ALA A 1 226 ? 27.951 9.150 4.098 1.00 37.27 206 ALA A N 1
ATOM 1393 C CA . ALA A 1 226 ? 27.182 9.747 2.989 1.00 36.62 206 ALA A CA 1
ATOM 1394 C C . ALA A 1 226 ? 26.516 11.092 3.343 1.00 36.61 206 ALA A C 1
ATOM 1395 O O . ALA A 1 226 ? 26.067 11.827 2.447 1.00 36.71 206 ALA A O 1
ATOM 1397 N N . SER A 1 227 ? 26.478 11.437 4.630 1.00 35.67 207 SER A N 1
ATOM 1398 C CA . SER A 1 227 ? 25.803 12.664 5.045 1.00 35.28 207 SER A CA 1
ATOM 1399 C C . SER A 1 227 ? 26.734 13.866 5.224 1.00 34.37 207 SER A C 1
ATOM 1400 O O . SER A 1 227 ? 26.244 14.948 5.498 1.00 34.91 207 SER A O 1
ATOM 1403 N N . GLY A 1 228 ? 28.046 13.691 5.088 1.00 32.67 208 GLY A N 1
ATOM 1404 C CA . GLY A 1 228 ? 28.973 14.785 5.399 1.00 32.61 208 GLY A CA 1
ATOM 1405 C C . GLY A 1 228 ? 29.327 14.901 6.878 1.00 32.57 208 GLY A C 1
ATOM 1406 O O . GLY A 1 228 ? 29.805 15.931 7.337 1.00 30.97 208 GLY A O 1
ATOM 1415 N N . HIS A 1 230 ? 31.430 12.830 10.107 1.00 30.33 210 HIS A N 1
ATOM 1416 C CA . HIS A 1 230 ? 32.516 11.883 10.340 1.00 29.17 210 HIS A CA 1
ATOM 1417 C C . HIS A 1 230 ? 32.307 11.231 11.712 1.00 27.85 210 HIS A C 1
ATOM 1418 O O . HIS A 1 230 ? 32.234 11.930 12.712 1.00 26.19 210 HIS A O 1
ATOM 1425 N N . HIS A 1 231 ? 32.182 9.901 11.739 1.00 27.43 211 HIS A N 1
ATOM 1426 C CA . HIS A 1 231 ? 32.035 9.124 12.981 1.00 27.00 211 HIS A CA 1
ATOM 1427 C C . HIS A 1 231 ? 33.265 9.275 13.876 1.00 27.13 211 HIS A C 1
ATOM 1428 O O . HIS A 1 231 ? 34.398 9.111 13.412 1.00 27.78 211 HIS A O 1
ATOM 1435 N N . LEU A 1 232 ? 33.030 9.606 15.143 1.00 25.87 212 LEU A N 1
ATOM 1436 C CA . LEU A 1 232 ? 34.098 9.782 16.125 1.00 27.06 212 LEU A CA 1
ATOM 1437 C C . LEU A 1 232 ? 34.175 8.513 16.948 1.00 27.39 212 LEU A C 1
ATOM 1438 O O . LEU A 1 232 ? 35.198 7.847 16.968 1.00 27.09 212 LEU A O 1
ATOM 1443 N N . GLU A 1 233 ? 33.073 8.182 17.614 1.00 27.28 213 GLU A N 1
ATOM 1444 C CA . GLU A 1 233 ? 32.998 6.971 18.393 1.00 28.35 213 GLU A CA 1
ATOM 1445 C C . GLU A 1 233 ? 31.573 6.673 18.796 1.00 26.42 213 GLU A C 1
ATOM 1446 O O . GLU A 1 233 ? 30.708 7.572 18.822 1.00 26.10 213 GLU A O 1
ATOM 1452 N N . THR A 1 234 ? 31.347 5.405 19.096 1.00 25.92 214 THR A N 1
ATOM 1453 C CA . THR A 1 234 ? 30.079 4.913 19.609 1.00 25.29 214 THR A CA 1
ATOM 1454 C C . THR A 1 234 ? 30.414 4.085 20.830 1.00 25.77 214 THR A C 1
ATOM 1455 O O . THR A 1 234 ? 31.340 3.232 20.795 1.00 24.45 214 THR A O 1
ATOM 1459 N N . VAL A 1 235 ? 29.676 4.347 21.903 1.00 26.19 215 VAL A N 1
ATOM 1460 C CA . VAL A 1 235 ? 29.820 3.617 23.147 1.00 27.87 215 VAL A CA 1
ATOM 1461 C C . VAL A 1 235 ? 28.528 2.909 23.546 1.00 28.98 215 VAL A C 1
ATOM 1462 O O . VAL A 1 235 ? 27.424 3.407 23.292 1.00 29.30 215 VAL A O 1
ATOM 1466 N N . GLU A 1 236 ? 28.675 1.735 24.150 1.00 29.85 216 GLU A N 1
ATOM 1467 C CA . GLU A 1 236 ? 27.603 1.123 24.918 1.00 30.91 216 GLU A CA 1
ATOM 1468 C C . GLU A 1 236 ? 27.785 1.527 26.392 1.00 31.15 216 GLU A C 1
ATOM 1469 O O . GLU A 1 236 ? 28.837 1.277 26.999 1.00 29.32 216 GLU A O 1
ATOM 1475 N N . LEU A 1 237 ? 26.770 2.186 26.948 1.00 31.79 217 LEU A N 1
ATOM 1476 C CA . LEU A 1 237 ? 26.780 2.628 28.337 1.00 33.97 217 LEU A CA 1
ATOM 1477 C C . LEU A 1 237 ? 25.737 1.825 29.069 1.00 35.44 217 LEU A C 1
ATOM 1478 O O . LEU A 1 237 ? 24.575 1.799 28.641 1.00 35.30 217 LEU A O 1
ATOM 1491 N N . LYS A 1 239 ? 24.026 1.205 32.950 1.00 34.10 219 LYS A N 1
ATOM 1492 C CA . LYS A 1 239 ? 23.881 1.771 34.270 1.00 32.76 219 LYS A CA 1
ATOM 1493 C C . LYS A 1 239 ? 22.998 0.867 35.136 1.00 32.00 219 LYS A C 1
ATOM 1494 O O . LYS A 1 239 ? 21.939 0.420 34.699 1.00 30.96 219 LYS A O 1
ATOM 1500 N N . ARG A 1 240 ? 23.435 0.583 36.350 1.00 30.77 220 ARG A N 1
ATOM 1501 C CA . ARG A 1 240 ? 22.532 -0.012 37.310 1.00 31.14 220 ARG A CA 1
ATOM 1502 C C . ARG A 1 240 ? 22.719 0.563 38.690 1.00 30.57 220 ARG A C 1
ATOM 1503 O O . ARG A 1 240 ? 23.842 0.823 39.138 1.00 29.93 220 ARG A O 1
ATOM 1511 N N . ARG A 1 241 ? 21.591 0.780 39.345 1.00 29.77 221 ARG A N 1
ATOM 1512 C CA . ARG A 1 241 ? 21.594 1.274 40.700 1.00 29.27 221 ARG A CA 1
ATOM 1513 C C . ARG A 1 241 ? 21.953 0.162 41.669 1.00 28.82 221 ARG A C 1
ATOM 1514 O O . ARG A 1 241 ? 21.499 -0.991 41.538 1.00 27.67 221 ARG A O 1
ATOM 1522 N N . ILE A 1 242 ? 22.822 0.496 42.614 1.00 27.50 222 ILE A N 1
ATOM 1523 C CA . ILE A 1 242 ? 23.277 -0.459 43.601 1.00 27.79 222 ILE A CA 1
ATOM 1524 C C . ILE A 1 242 ? 23.097 0.094 45.013 1.00 28.16 222 ILE A C 1
ATOM 1525 O O . ILE A 1 242 ? 22.736 1.266 45.196 1.00 26.39 222 ILE A O 1
ATOM 1530 N N . LEU A 1 243 ? 23.291 -0.787 45.990 1.00 29.14 223 LEU A N 1
ATOM 1531 C CA . LEU A 1 243 ? 23.315 -0.428 47.409 1.00 31.24 223 LEU A CA 1
ATOM 1532 C C . LEU A 1 243 ? 21.988 0.163 47.900 1.00 32.48 223 LEU A C 1
ATOM 1533 O O . LEU A 1 243 ? 21.959 1.099 48.715 1.00 32.93 223 LEU A O 1
ATOM 1538 N N . VAL A 1 244 ? 20.899 -0.378 47.360 1.00 33.91 224 VAL A N 1
ATOM 1539 C CA . VAL A 1 244 ? 19.558 -0.134 47.875 1.00 35.30 224 VAL A CA 1
ATOM 1540 C C . VAL A 1 244 ? 19.443 -0.918 49.176 1.00 36.35 224 VAL A C 1
ATOM 1541 O O . VAL A 1 244 ? 19.977 -2.031 49.291 1.00 36.48 224 VAL A O 1
ATOM 1545 N N . ARG A 1 245 ? 18.761 -0.337 50.159 1.00 38.02 225 ARG A N 1
ATOM 1546 C CA . ARG A 1 245 ? 18.561 -0.981 51.450 1.00 39.54 225 ARG A CA 1
ATOM 1547 C C . ARG A 1 245 ? 18.246 -2.468 51.245 1.00 40.17 225 ARG A C 1
ATOM 1548 O O . ARG A 1 245 ? 17.294 -2.827 50.549 1.00 39.75 225 ARG A O 1
ATOM 1556 N N . GLU A 1 246 ? 19.074 -3.319 51.841 1.00 41.11 226 GLU A N 1
ATOM 1557 C CA . GLU A 1 246 ? 18.906 -4.770 51.789 1.00 41.95 226 GLU A CA 1
ATOM 1558 C C . GLU A 1 246 ? 17.497 -5.212 52.190 1.00 41.53 226 GLU A C 1
ATOM 1559 O O . GLU A 1 246 ? 17.020 -4.893 53.289 1.00 41.83 226 GLU A O 1
ATOM 1565 N N . GLY A 1 247 ? 16.830 -5.923 51.282 1.00 40.66 227 GLY A N 1
ATOM 1566 C CA . GLY A 1 247 ? 15.508 -6.486 51.554 1.00 39.48 227 GLY A CA 1
ATOM 1567 C C . GLY A 1 247 ? 14.339 -5.519 51.489 1.00 38.59 227 GLY A C 1
ATOM 1568 O O . GLY A 1 247 ? 13.209 -5.889 51.821 1.00 38.43 227 GLY A O 1
ATOM 1569 N N . ALA A 1 248 ? 14.603 -4.280 51.068 1.00 37.52 228 ALA A N 1
ATOM 1570 C CA . ALA A 1 248 ? 13.545 -3.279 50.896 1.00 36.43 228 ALA A CA 1
ATOM 1571 C C . ALA A 1 248 ? 12.676 -3.572 49.673 1.00 35.31 228 ALA A C 1
ATOM 1572 O O . ALA A 1 248 ? 13.158 -4.071 48.662 1.00 35.40 228 ALA A O 1
ATOM 1574 N N . THR A 1 249 ? 11.396 -3.245 49.778 1.00 33.99 229 THR A N 1
ATOM 1575 C CA . THR A 1 249 ? 10.512 -3.219 48.626 1.00 32.92 229 THR A CA 1
ATOM 1576 C C . THR A 1 249 ? 10.905 -2.010 47.790 1.00 32.68 229 THR A C 1
ATOM 1577 O O . THR A 1 249 ? 11.109 -0.922 48.335 1.00 33.17 229 THR A O 1
ATOM 1581 N N . ARG A 1 250 ? 11.034 -2.208 46.480 1.00 31.45 230 ARG A N 1
ATOM 1582 C CA . ARG A 1 250 ? 11.585 -1.191 45.585 1.00 30.94 230 ARG A CA 1
ATOM 1583 C C . ARG A 1 250 ? 10.867 -1.227 44.241 1.00 30.39 230 ARG A C 1
ATOM 1584 O O . ARG A 1 250 ? 10.226 -2.229 43.914 1.00 29.48 230 ARG A O 1
ATOM 1592 N N . PRO A 1 251 ? 10.966 -0.131 43.466 1.00 30.45 231 PRO A N 1
ATOM 1593 C CA . PRO A 1 251 ? 10.518 -0.154 42.077 1.00 30.15 231 PRO A CA 1
ATOM 1594 C C . PRO A 1 251 ? 11.279 -1.240 41.339 1.00 30.04 231 PRO A C 1
ATOM 1595 O O . PRO A 1 251 ? 12.495 -1.408 41.548 1.00 28.87 231 PRO A O 1
ATOM 1599 N N . ALA A 1 252 ? 10.563 -1.983 40.502 1.00 29.58 232 ALA A N 1
ATOM 1600 C CA . ALA A 1 252 ? 11.170 -3.020 39.686 1.00 30.39 232 ALA A CA 1
ATOM 1601 C C . ALA A 1 252 ? 12.376 -2.489 38.887 1.00 31.23 232 ALA A C 1
ATOM 1602 O O . ALA A 1 252 ? 13.385 -3.173 38.773 1.00 30.91 232 ALA A O 1
ATOM 1604 N N . SER A 1 253 ? 12.273 -1.274 38.356 1.00 32.57 233 SER A N 1
ATOM 1605 C CA . SER A 1 253 ? 13.369 -0.677 37.558 1.00 35.28 233 SER A CA 1
ATOM 1606 C C . SER A 1 253 ? 14.749 -0.679 38.251 1.00 36.08 233 SER A C 1
ATOM 1607 O O . SER A 1 253 ? 15.779 -0.859 37.588 1.00 36.27 233 SER A O 1
ATOM 1610 N N . ASP A 1 254 ? 14.753 -0.508 39.574 1.00 36.54 234 ASP A N 1
ATOM 1611 C CA . ASP A 1 254 ? 15.980 -0.364 40.367 1.00 37.59 234 ASP A CA 1
ATOM 1612 C C . ASP A 1 254 ? 16.964 -1.523 40.255 1.00 37.59 234 ASP A C 1
ATOM 1613 O O . ASP A 1 254 ? 18.175 -1.310 40.346 1.00 37.54 234 ASP A O 1
ATOM 1618 N N . ASP A 1 255 ? 16.454 -2.741 40.093 1.00 36.97 235 ASP A N 1
ATOM 1619 C CA . ASP A 1 255 ? 17.316 -3.915 39.913 1.00 37.57 235 ASP A CA 1
ATOM 1620 C C . ASP A 1 255 ? 17.666 -4.214 38.433 1.00 37.15 235 ASP A C 1
ATOM 1621 O O . ASP A 1 255 ? 18.324 -5.225 38.137 1.00 37.07 235 ASP A O 1
ATOM 1626 N N . LEU A 1 256 ? 17.202 -3.359 37.521 1.00 36.08 236 LEU A N 1
ATOM 1627 C CA . LEU A 1 256 ? 17.436 -3.550 36.090 1.00 35.75 236 LEU A CA 1
ATOM 1628 C C . LEU A 1 256 ? 18.703 -2.815 35.671 1.00 35.52 236 LEU A C 1
ATOM 1629 O O . LEU A 1 256 ? 18.987 -1.714 36.159 1.00 35.06 236 LEU A O 1
ATOM 1634 N N . THR A 1 257 ? 19.466 -3.408 34.764 1.00 35.29 237 THR A N 1
ATOM 1635 C CA . THR A 1 257 ? 20.495 -2.626 34.137 1.00 35.40 237 THR A CA 1
ATOM 1636 C C . THR A 1 257 ? 19.924 -1.941 32.900 1.00 35.32 237 THR A C 1
ATOM 1637 O O . THR A 1 257 ? 19.175 -2.543 32.132 1.00 35.69 237 THR A O 1
ATOM 1641 N N . HIS A 1 258 ? 20.197 -0.651 32.788 1.00 34.45 238 HIS A N 1
ATOM 1642 C CA . HIS A 1 258 ? 19.689 0.153 31.698 1.00 34.77 238 HIS A CA 1
ATOM 1643 C C . HIS A 1 258 ? 20.830 0.450 30.723 1.00 34.57 238 HIS A C 1
ATOM 1644 O O . HIS A 1 258 ? 21.935 0.789 31.150 1.00 34.46 238 HIS A O 1
ATOM 1651 N N . THR A 1 259 ? 20.557 0.289 29.428 1.00 33.83 239 THR A N 1
ATOM 1652 C CA . THR A 1 259 ? 21.591 0.349 28.385 1.00 33.89 239 THR A CA 1
ATOM 1653 C C . THR A 1 259 ? 21.284 1.373 27.296 1.00 33.43 239 THR A C 1
ATOM 1654 O O . THR A 1 259 ? 20.193 1.361 26.721 1.00 34.16 239 THR A O 1
ATOM 1658 N N . ALA A 1 260 ? 22.247 2.247 27.022 1.00 32.40 240 ALA A N 1
ATOM 1659 C CA . ALA A 1 260 ? 22.167 3.200 25.906 1.00 31.80 240 ALA A CA 1
ATOM 1660 C C . ALA A 1 260 ? 23.330 2.993 24.937 1.00 30.90 240 ALA A C 1
ATOM 1661 O O . ALA A 1 260 ? 24.446 2.636 25.350 1.00 30.42 240 ALA A O 1
ATOM 1663 N N . PHE A 1 261 ? 23.064 3.221 23.655 1.00 28.97 241 PHE A N 1
ATOM 1664 C CA . PHE A 1 261 ? 24.104 3.196 22.635 1.00 27.16 241 PHE A CA 1
ATOM 1665 C C . PHE A 1 261 ? 24.233 4.620 22.111 1.00 26.77 241 PHE A C 1
ATOM 1666 O O . PHE A 1 261 ? 23.277 5.175 21.568 1.00 26.20 241 PHE A O 1
ATOM 1674 N N . ILE A 1 262 ? 25.394 5.225 22.326 1.00 25.74 242 ILE A N 1
ATOM 1675 C CA . ILE A 1 262 ? 25.563 6.647 22.055 1.00 25.27 242 ILE A CA 1
ATOM 1676 C C . ILE A 1 262 ? 26.627 6.841 20.985 1.00 24.49 242 ILE A C 1
ATOM 1677 O O . ILE A 1 262 ? 27.779 6.438 21.167 1.00 23.78 242 ILE A O 1
ATOM 1682 N N . THR A 1 263 ? 26.224 7.438 19.866 1.00 24.31 243 THR A N 1
ATOM 1683 C CA . THR A 1 263 ? 27.121 7.699 18.731 1.00 24.42 243 THR A CA 1
ATOM 1684 C C . THR A 1 263 ? 27.429 9.200 18.652 1.00 24.51 243 THR A C 1
ATOM 1685 O O . THR A 1 263 ? 26.521 10.036 18.708 1.00 24.55 243 THR A O 1
ATOM 1689 N N . PHE A 1 264 ? 28.711 9.535 18.552 1.00 24.13 244 PHE A N 1
ATOM 1690 C CA . PHE A 1 264 ? 29.149 10.913 18.315 1.00 24.33 244 PHE A CA 1
ATOM 1691 C C . PHE A 1 264 ? 29.721 11.052 16.909 1.00 24.09 244 PHE A C 1
ATOM 1692 O O . PHE A 1 264 ? 30.492 10.203 16.465 1.00 23.71 244 PHE A O 1
ATOM 1700 N N . ALA A 1 265 ? 29.373 12.142 16.235 1.00 23.44 245 ALA A N 1
ATOM 1701 C CA . ALA A 1 265 ? 29.852 12.417 14.880 1.00 23.75 245 ALA A CA 1
ATOM 1702 C C . ALA A 1 265 ? 30.143 13.911 14.740 1.00 24.03 245 ALA A C 1
ATOM 1703 O O . ALA A 1 265 ? 29.470 14.749 15.369 1.00 22.96 245 ALA A O 1
ATOM 1705 N N . ILE A 1 266 ? 31.151 14.244 13.943 1.00 23.37 246 ILE A N 1
ATOM 1706 C CA . ILE A 1 266 ? 31.472 15.652 13.641 1.00 22.68 246 ILE A CA 1
ATOM 1707 C C . ILE A 1 266 ? 31.079 16.042 12.207 1.00 22.93 246 ILE A C 1
ATOM 1708 O O . ILE A 1 266 ? 31.355 15.304 11.268 1.00 22.08 246 ILE A O 1
ATOM 1713 N N . LYS A 1 267 ? 30.417 17.198 12.052 1.00 23.44 247 LYS A N 1
ATOM 1714 C CA . LYS A 1 267 ? 30.092 17.761 10.733 1.00 23.50 247 LYS A CA 1
ATOM 1715 C C . LYS A 1 267 ? 31.348 18.242 9.991 1.00 24.00 247 LYS A C 1
ATOM 1716 O O . LYS A 1 267 ? 32.120 19.073 10.501 1.00 23.83 247 LYS A O 1
ATOM 1722 N N . LYS A 1 268 ? 31.528 17.751 8.766 1.00 23.78 248 LYS A N 1
ATOM 1723 C CA . LYS A 1 268 ? 32.630 18.211 7.920 1.00 24.63 248 LYS A CA 1
ATOM 1724 C C . LYS A 1 268 ? 32.236 19.465 7.166 1.00 24.56 248 LYS A C 1
ATOM 1725 O O . LYS A 1 268 ? 31.073 19.623 6.812 1.00 24.23 248 LYS A O 1
ATOM 1731 N N . SER A 1 269 ? 33.199 20.354 6.910 1.00 23.58 249 SER A N 1
ATOM 1732 C CA . SER A 1 269 ? 32.934 21.531 6.092 1.00 23.31 249 SER A CA 1
ATOM 1733 C C . SER A 1 269 ? 32.753 21.194 4.607 1.00 23.91 249 SER A C 1
ATOM 1734 O O . SER A 1 269 ? 32.170 21.977 3.857 1.00 23.64 249 SER A O 1
ATOM 1737 N N . GLY A 1 270 ? 33.260 20.038 4.189 1.00 23.32 250 GLY A N 1
ATOM 1738 C CA . GLY A 1 270 ? 33.273 19.662 2.785 1.00 22.97 250 GLY A CA 1
ATOM 1739 C C . GLY A 1 270 ? 34.617 19.900 2.101 1.00 23.59 250 GLY A C 1
ATOM 1740 O O . GLY A 1 270 ? 34.839 19.390 0.994 1.00 24.12 250 GLY A O 1
ATOM 1749 N N . VAL A 1 272 ? 38.622 19.462 1.641 1.00 23.76 252 VAL A N 1
ATOM 1750 C CA . VAL A 1 272 ? 39.633 18.431 1.851 1.00 24.09 252 VAL A CA 1
ATOM 1751 C C . VAL A 1 272 ? 41.017 18.919 1.379 1.00 25.11 252 VAL A C 1
ATOM 1752 O O . VAL A 1 272 ? 41.159 19.446 0.268 1.00 24.59 252 VAL A O 1
ATOM 1756 N N . TYR A 1 273 ? 42.016 18.786 2.253 1.00 25.66 253 TYR A N 1
ATOM 1757 C CA . TYR A 1 273 ? 43.414 19.067 1.915 1.00 26.77 253 TYR A CA 1
ATOM 1758 C C . TYR A 1 273 ? 44.239 17.797 2.043 1.00 28.22 253 TYR A C 1
ATOM 1759 O O . TYR A 1 273 ? 44.026 16.987 2.948 1.00 27.17 253 TYR A O 1
ATOM 1768 N N . ARG A 1 274 ? 45.182 17.628 1.127 1.00 30.08 254 ARG A N 1
ATOM 1769 C CA . ARG A 1 274 ? 46.050 16.455 1.124 1.00 32.39 254 ARG A CA 1
ATOM 1770 C C . ARG A 1 274 ? 47.493 16.898 1.252 1.00 33.84 254 ARG A C 1
ATOM 1771 O O . ARG A 1 274 ? 47.935 17.782 0.511 1.00 33.87 254 ARG A O 1
ATOM 1779 N N . ILE A 1 275 ? 48.221 16.298 2.194 1.00 35.46 255 ILE A N 1
ATOM 1780 C CA . ILE A 1 275 ? 49.693 16.456 2.254 1.00 37.13 255 ILE A CA 1
ATOM 1781 C C . ILE A 1 275 ? 50.491 15.139 2.319 1.00 37.46 255 ILE A C 1
ATOM 1782 O O . ILE A 1 275 ? 50.029 14.134 2.874 1.00 38.22 255 ILE A O 1
#